Protein AF-A0A3M1KGJ3-F1 (afdb_monomer_lite)

Radius of gyration: 24.15 Å; chains: 1; bounding box: 53×51×66 Å

Secondary structure (DSSP, 8-state):
---PPP---S----------TTS-HHHHHHHHHHHHTTT-HHHHHT-EEEESSHHHHHHHHHHHHHHTTT------EEEESTT--HHHHHTTSS-HHHHHTSPPBPPHHHHHHHHHHHHHHHHTTTT-TT--HHHHHHHHHHHHHHHHHHHHHT--GGGGGGS-TTSS-HHHHHHHHHHHHHHHHHHHHHHHTT-B-HHHHHHHHHHHHHHHHHHS--

Structure (mmCIF, N/CA/C/O backbone):
data_AF-A0A3M1KGJ3-F1
#
_entry.id   AF-A0A3M1KGJ3-F1
#
loop_
_atom_site.group_PDB
_atom_site.id
_atom_site.type_symbol
_atom_site.label_atom_id
_atom_site.label_alt_id
_atom_site.label_comp_id
_atom_site.label_asym_id
_atom_site.label_entity_id
_atom_site.label_seq_id
_atom_site.pdbx_PDB_ins_code
_atom_site.Cartn_x
_atom_site.Cartn_y
_atom_site.Cartn_z
_atom_site.occupancy
_atom_site.B_iso_or_equiv
_atom_site.auth_seq_id
_atom_site.auth_comp_id
_atom_site.auth_asym_id
_atom_site.auth_atom_id
_atom_site.pdbx_PDB_model_num
ATOM 1 N N . MET A 1 1 ? -31.653 -33.521 -0.174 1.00 33.69 1 MET A N 1
ATOM 2 C CA . MET A 1 1 ? -30.770 -33.926 -1.283 1.00 33.69 1 MET A CA 1
ATOM 3 C C . MET A 1 1 ? -29.427 -33.294 -0.993 1.00 33.69 1 MET A C 1
ATOM 5 O O . MET A 1 1 ? -29.379 -32.100 -0.741 1.00 33.69 1 MET A O 1
ATOM 9 N N . ASN A 1 2 ? -28.436 -34.152 -0.806 1.00 36.47 2 ASN A N 1
ATOM 10 C CA . ASN A 1 2 ? -27.110 -33.877 -0.271 1.00 36.47 2 ASN A CA 1
ATOM 11 C C . ASN A 1 2 ? -26.251 -33.212 -1.354 1.00 36.47 2 ASN A C 1
ATOM 13 O O . ASN A 1 2 ? -26.100 -33.810 -2.415 1.00 36.47 2 ASN A O 1
ATOM 17 N N . GLU A 1 3 ? -25.690 -32.034 -1.095 1.00 32.00 3 GLU A N 1
ATOM 18 C CA . GLU A 1 3 ? -24.601 -31.501 -1.912 1.00 32.00 3 GLU A CA 1
ATOM 19 C C . GLU A 1 3 ? -23.485 -31.040 -0.976 1.00 32.00 3 GLU A C 1
ATOM 21 O O . GLU A 1 3 ? -23.675 -30.211 -0.084 1.00 32.00 3 GLU A O 1
ATOM 26 N N . ALA A 1 4 ? -22.357 -31.728 -1.110 1.00 35.94 4 ALA A N 1
ATOM 27 C CA . ALA A 1 4 ? -21.209 -31.654 -0.234 1.00 35.94 4 ALA A CA 1
ATOM 28 C C . ALA A 1 4 ? -20.498 -30.305 -0.382 1.00 35.94 4 ALA A C 1
ATOM 30 O O . ALA A 1 4 ? -20.129 -29.904 -1.484 1.00 35.94 4 ALA A O 1
ATOM 31 N N . ALA A 1 5 ? -20.258 -29.634 0.745 1.00 33.84 5 ALA A N 1
ATOM 32 C CA . ALA A 1 5 ? -19.323 -28.521 0.809 1.00 33.84 5 ALA A CA 1
ATOM 33 C C . ALA A 1 5 ? -17.883 -29.054 0.660 1.00 33.84 5 ALA A C 1
ATOM 35 O O . ALA A 1 5 ? -17.548 -30.058 1.299 1.00 33.84 5 ALA A O 1
ATOM 36 N N . PRO A 1 6 ? -17.021 -28.414 -0.150 1.00 38.81 6 PRO A N 1
ATOM 37 C CA . PRO A 1 6 ? -15.616 -28.780 -0.209 1.00 38.81 6 PRO A CA 1
ATOM 38 C C . PRO A 1 6 ? -14.940 -28.439 1.124 1.00 38.81 6 PRO A C 1
ATOM 40 O O . PRO A 1 6 ? -15.252 -27.434 1.765 1.00 38.81 6 PRO A O 1
ATOM 43 N N . ALA A 1 7 ? -14.023 -29.310 1.542 1.00 41.72 7 ALA A N 1
ATOM 44 C CA . ALA A 1 7 ? -13.193 -29.121 2.719 1.00 41.72 7 ALA A CA 1
ATOM 45 C C . ALA A 1 7 ? -12.396 -27.813 2.586 1.00 41.72 7 ALA A C 1
ATOM 47 O O . ALA A 1 7 ? -11.561 -27.683 1.696 1.00 41.72 7 ALA A O 1
ATOM 48 N N . MET A 1 8 ? -12.686 -26.847 3.457 1.00 37.91 8 MET A N 1
ATOM 49 C CA . MET A 1 8 ? -11.910 -25.619 3.594 1.00 37.91 8 MET A CA 1
ATOM 50 C C . MET A 1 8 ? -10.953 -25.799 4.767 1.00 37.91 8 MET A C 1
ATOM 52 O O . MET A 1 8 ? -11.383 -26.001 5.905 1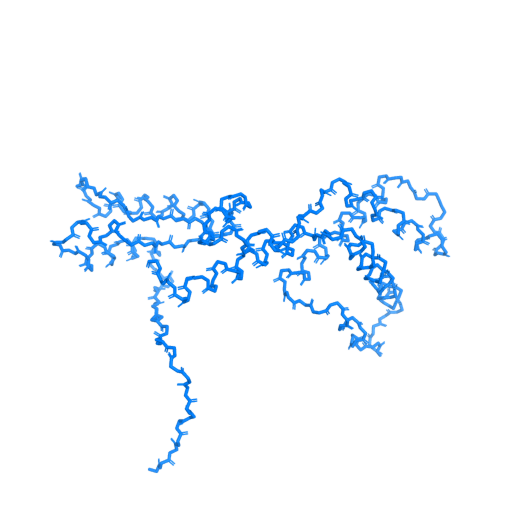.00 37.91 8 MET A O 1
ATOM 56 N N . ASP A 1 9 ? -9.662 -25.750 4.453 1.00 42.12 9 ASP A N 1
ATOM 57 C CA . ASP A 1 9 ? -8.542 -25.791 5.386 1.00 42.12 9 ASP A CA 1
ATOM 58 C C . ASP A 1 9 ? -8.734 -24.828 6.569 1.00 42.12 9 ASP A C 1
ATOM 60 O O . ASP A 1 9 ? -9.270 -23.731 6.409 1.00 42.12 9 ASP A O 1
ATOM 64 N N . GLY A 1 10 ? -8.274 -25.247 7.754 1.00 39.34 10 GLY A N 1
ATOM 65 C CA . GLY A 1 10 ? -8.544 -24.672 9.080 1.00 39.34 10 GLY A CA 1
ATOM 66 C C . GLY A 1 10 ? -8.065 -23.239 9.352 1.00 39.34 10 GLY A C 1
ATOM 67 O O . GLY A 1 10 ? -7.361 -22.998 10.328 1.00 39.34 10 GLY A O 1
ATOM 68 N N . HIS A 1 11 ? -8.498 -22.269 8.552 1.00 52.19 11 HIS A N 1
ATOM 69 C CA . HIS A 1 11 ? -8.427 -20.848 8.869 1.00 52.19 11 HIS A CA 1
ATOM 70 C C . HIS A 1 11 ? -9.654 -20.463 9.701 1.00 52.19 11 HIS A C 1
ATOM 72 O O . HIS A 1 11 ? -10.789 -20.726 9.299 1.00 52.19 11 HIS A O 1
ATOM 78 N N . ALA A 1 12 ? -9.453 -19.814 10.853 1.00 59.75 12 ALA A N 1
ATOM 79 C CA . ALA A 1 12 ? -10.551 -19.192 11.589 1.00 59.75 12 ALA A CA 1
ATOM 80 C C . ALA A 1 12 ? -11.320 -18.260 10.634 1.00 59.75 12 ALA A C 1
ATOM 82 O O . ALA A 1 12 ? -10.748 -17.312 10.097 1.00 59.75 12 ALA A O 1
ATOM 83 N N . ALA A 1 13 ? -12.592 -18.572 10.368 1.00 67.00 13 ALA A N 1
ATOM 84 C CA . ALA A 1 13 ? -13.386 -17.886 9.355 1.00 67.00 13 ALA A CA 1
ATOM 85 C C . ALA A 1 13 ? -13.376 -16.365 9.582 1.00 67.00 13 ALA A C 1
ATOM 87 O O . ALA A 1 13 ? -13.666 -15.887 10.684 1.00 67.00 13 ALA A O 1
ATOM 88 N N . ALA A 1 14 ? -13.045 -15.601 8.537 1.00 76.50 14 ALA A N 1
ATOM 89 C CA . ALA A 1 14 ? -13.024 -14.146 8.603 1.00 76.50 14 ALA A CA 1
ATOM 90 C C . ALA A 1 14 ? -14.399 -13.619 9.051 1.00 76.50 14 ALA A C 1
ATOM 92 O O . ALA A 1 14 ? -15.424 -13.890 8.422 1.00 76.50 14 ALA A O 1
ATOM 93 N N . ARG A 1 15 ? -14.434 -12.857 10.152 1.00 89.00 15 ARG A N 1
ATOM 94 C CA . ARG A 1 15 ? -15.670 -12.249 10.666 1.00 89.00 15 ARG A CA 1
ATOM 95 C C . ARG A 1 15 ? -15.944 -10.959 9.899 1.00 89.00 15 ARG A C 1
ATOM 97 O O . ARG A 1 15 ? -15.412 -9.906 10.240 1.00 89.00 15 ARG A O 1
ATOM 104 N N . VAL A 1 16 ? -16.753 -11.058 8.850 1.00 91.19 16 VAL A N 1
ATOM 105 C CA . VAL A 1 16 ? -17.123 -9.919 8.002 1.00 91.19 16 VAL A CA 1
ATOM 106 C C . VAL A 1 16 ? -18.322 -9.185 8.604 1.00 91.19 16 VAL A C 1
ATOM 108 O O . VAL A 1 16 ? -19.340 -9.797 8.920 1.00 91.19 16 VAL A O 1
ATOM 111 N N . PHE A 1 17 ? -18.203 -7.865 8.744 1.00 91.62 17 PHE A N 1
ATOM 112 C CA . PHE A 1 17 ? -19.272 -6.970 9.195 1.00 91.62 17 PHE A CA 1
ATOM 113 C C . PHE A 1 17 ? -19.538 -5.903 8.130 1.00 91.62 17 PHE A C 1
ATOM 115 O O . PHE A 1 17 ? -18.676 -5.600 7.305 1.00 91.62 17 PHE A O 1
ATOM 122 N N . THR A 1 18 ? -20.731 -5.313 8.138 1.00 93.44 18 THR A N 1
ATOM 123 C CA . THR A 1 18 ? -21.120 -4.278 7.172 1.00 93.44 18 THR A CA 1
ATOM 124 C C . THR A 1 18 ? -21.866 -3.156 7.874 1.00 93.44 18 THR A C 1
ATOM 126 O O . THR A 1 18 ? -22.651 -3.399 8.787 1.00 93.44 18 THR A O 1
ATOM 129 N N . ILE A 1 19 ? -21.621 -1.924 7.428 1.00 94.69 19 ILE A N 1
ATOM 130 C CA . ILE A 1 19 ? -22.323 -0.724 7.878 1.00 94.69 19 ILE A CA 1
ATOM 131 C C . ILE A 1 19 ? -23.119 -0.173 6.682 1.00 94.69 19 ILE A C 1
ATOM 133 O O . ILE A 1 19 ? -22.535 -0.010 5.608 1.00 94.69 19 ILE A O 1
ATOM 137 N N . PRO A 1 20 ? -24.431 0.098 6.821 1.00 94.62 20 PRO A N 1
ATOM 138 C CA . PRO A 1 20 ? -25.239 0.657 5.738 1.00 94.62 20 PRO A CA 1
ATOM 139 C C . PRO A 1 20 ? -24.704 2.006 5.233 1.00 94.62 2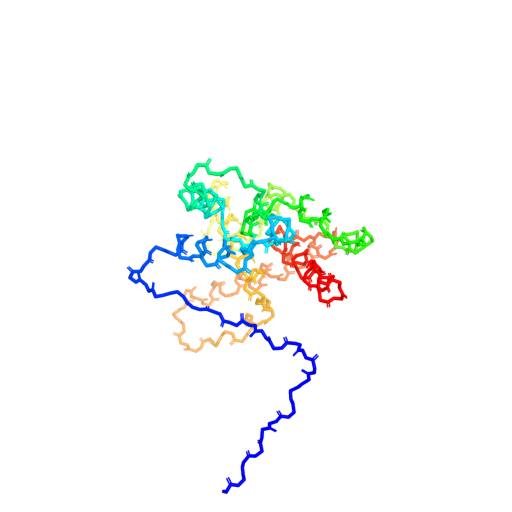0 PRO A C 1
ATOM 141 O O . PRO A 1 20 ? -24.292 2.850 6.022 1.00 94.62 20 PRO A O 1
ATOM 144 N N . ALA A 1 21 ? -24.792 2.263 3.925 1.00 91.06 21 ALA A N 1
ATOM 145 C CA . ALA A 1 21 ? -24.279 3.500 3.317 1.00 91.06 21 ALA A CA 1
ATOM 146 C C . ALA A 1 21 ? -24.979 4.791 3.801 1.00 91.06 21 ALA A C 1
ATOM 148 O O . ALA A 1 21 ? -24.439 5.881 3.636 1.00 91.06 21 ALA A O 1
ATOM 149 N N . GLY A 1 22 ? -26.175 4.679 4.392 1.00 94.38 22 GLY A N 1
ATOM 150 C CA . GLY A 1 22 ? -26.949 5.814 4.908 1.00 94.38 22 GLY A CA 1
ATOM 151 C C . GLY A 1 22 ? -26.561 6.279 6.314 1.00 94.38 22 GLY A C 1
ATOM 152 O O . GLY A 1 22 ? -27.129 7.255 6.797 1.00 94.38 22 GLY A O 1
ATOM 153 N N . VAL A 1 23 ? -25.628 5.596 6.986 1.00 94.75 23 VAL A N 1
ATOM 154 C CA . VAL A 1 23 ? -25.153 5.989 8.319 1.00 94.75 23 VAL A CA 1
ATOM 155 C C . VAL A 1 23 ? -23.681 6.381 8.280 1.00 94.75 23 VAL A C 1
ATOM 157 O O . VAL A 1 23 ? -22.906 5.904 7.452 1.00 94.75 23 VAL A O 1
ATOM 160 N N . SER A 1 24 ? -23.278 7.257 9.201 1.00 94.88 24 SER A N 1
ATOM 161 C CA . SER A 1 24 ? -21.869 7.613 9.367 1.00 94.88 24 SER A CA 1
ATOM 162 C C . SER A 1 24 ? -21.065 6.378 9.772 1.00 94.88 24 SER A C 1
ATOM 164 O O . SER A 1 24 ? -21.252 5.836 10.862 1.00 94.88 24 SER A O 1
ATOM 166 N N . PHE A 1 25 ? -20.155 5.943 8.896 1.00 95.19 25 PHE A N 1
ATOM 167 C CA . PHE A 1 25 ? -19.340 4.746 9.111 1.00 95.19 25 PHE A CA 1
ATOM 168 C C . PHE A 1 25 ? -18.542 4.816 10.417 1.00 95.19 25 PHE A C 1
ATOM 170 O O . PHE A 1 25 ? -18.536 3.867 11.195 1.00 95.19 25 PHE A O 1
ATOM 177 N N . VAL A 1 26 ? -17.891 5.954 10.678 1.00 95.69 26 VAL A N 1
ATOM 178 C CA . VAL A 1 26 ? -17.025 6.123 11.855 1.00 95.69 26 VAL A CA 1
ATOM 179 C C . VAL A 1 26 ? -17.818 6.203 13.156 1.00 95.69 26 VAL A C 1
ATOM 181 O O . VAL A 1 26 ? -17.369 5.656 14.157 1.00 95.69 26 VAL A O 1
ATOM 184 N N . ASP A 1 27 ? -19.007 6.813 13.146 1.00 95.25 27 ASP A N 1
ATOM 185 C CA . ASP A 1 27 ? -19.853 6.889 14.343 1.00 95.25 27 ASP A CA 1
ATOM 186 C C . ASP A 1 27 ? -20.502 5.532 14.643 1.00 95.25 27 ASP A C 1
ATOM 188 O O . ASP A 1 27 ? -20.529 5.098 15.796 1.00 95.25 27 ASP A O 1
ATOM 192 N N . ALA A 1 28 ? -20.959 4.813 13.612 1.00 95.94 28 ALA A N 1
ATOM 193 C CA . ALA A 1 28 ? -21.492 3.462 13.763 1.00 95.94 28 ALA A CA 1
ATOM 194 C C . ALA A 1 28 ? -20.414 2.486 14.266 1.00 95.94 28 ALA A C 1
ATOM 196 O O . ALA A 1 28 ? -20.666 1.705 15.183 1.00 95.94 28 ALA A O 1
ATOM 197 N N . LEU A 1 29 ? -19.194 2.569 13.726 1.00 95.81 29 LEU A N 1
ATOM 198 C CA . LEU A 1 29 ? -18.070 1.753 14.179 1.00 95.81 29 LEU A CA 1
ATOM 199 C C . LEU A 1 29 ? -17.684 2.072 15.631 1.00 95.81 29 LEU A C 1
ATOM 201 O O . LEU A 1 29 ? -17.602 1.157 16.448 1.00 95.81 29 LEU A O 1
ATOM 205 N N . ALA A 1 30 ? -17.482 3.350 15.968 1.00 95.12 30 ALA A N 1
ATOM 206 C CA . ALA A 1 30 ? -17.085 3.765 17.314 1.00 95.12 30 ALA A CA 1
ATOM 207 C C . ALA A 1 30 ? -18.130 3.370 18.367 1.00 95.12 30 ALA A C 1
ATOM 209 O O . ALA A 1 30 ? -17.788 2.756 19.376 1.00 95.12 30 ALA A O 1
ATOM 210 N N . SER A 1 31 ? -19.411 3.659 18.117 1.00 94.06 31 SER A N 1
ATOM 211 C CA . SER A 1 31 ? -20.496 3.304 19.041 1.00 94.06 31 SER A CA 1
ATOM 212 C C . SER A 1 31 ? -20.653 1.789 19.203 1.00 94.06 31 SER A C 1
ATOM 214 O O . SER A 1 31 ? -20.810 1.312 20.327 1.00 94.06 31 SER A O 1
ATOM 216 N N . SER A 1 32 ? -20.532 1.013 18.119 1.00 93.88 32 SER A N 1
ATOM 217 C CA . SER A 1 32 ? -20.580 -0.451 18.191 1.00 93.88 32 SER A CA 1
ATOM 218 C C . SER A 1 32 ? -19.401 -1.043 18.966 1.00 93.88 32 SER A C 1
ATOM 220 O O . SER A 1 32 ? -19.595 -2.026 19.680 1.00 93.88 32 SER A O 1
ATOM 222 N N . LEU A 1 33 ? -18.193 -0.487 18.831 1.00 93.12 33 LEU A N 1
ATOM 223 C CA . LEU A 1 33 ? -17.021 -0.947 19.581 1.00 93.12 33 LEU A CA 1
ATOM 224 C C . LEU A 1 33 ? -17.138 -0.595 21.065 1.00 93.12 33 LEU A C 1
ATOM 226 O O . LEU A 1 33 ? -16.926 -1.463 21.907 1.00 93.12 33 LEU A O 1
ATOM 230 N N . LEU A 1 34 ? -17.567 0.625 21.395 1.00 91.81 34 LEU A N 1
ATOM 231 C CA . LEU A 1 34 ? -17.816 1.023 22.784 1.00 91.81 34 LEU A CA 1
ATOM 232 C C . LEU A 1 34 ? -18.872 0.134 23.451 1.00 91.81 34 LEU A C 1
ATOM 234 O O . LEU A 1 34 ? -18.679 -0.305 24.578 1.00 91.81 34 LEU A O 1
ATOM 238 N N . ALA A 1 35 ? -19.962 -0.183 22.747 1.00 91.44 35 ALA A N 1
ATOM 239 C CA . ALA A 1 35 ? -20.993 -1.081 23.263 1.00 91.44 35 ALA A CA 1
ATOM 240 C C . ALA A 1 35 ? -20.476 -2.514 23.471 1.00 91.44 35 ALA A C 1
ATOM 242 O O . ALA A 1 35 ? -20.844 -3.169 24.444 1.00 91.44 35 ALA A O 1
ATOM 243 N N . ARG A 1 36 ? -19.608 -3.005 22.577 1.00 89.50 36 ARG A N 1
ATOM 244 C CA . ARG A 1 36 ? -19.029 -4.354 22.661 1.00 89.50 36 ARG A CA 1
ATOM 245 C C . ARG A 1 36 ? -18.092 -4.531 23.856 1.00 89.50 36 ARG A C 1
ATOM 247 O O . ARG A 1 36 ? -18.027 -5.630 24.397 1.00 89.50 36 ARG A O 1
ATOM 254 N N . HIS A 1 37 ? -17.386 -3.472 24.236 1.00 88.62 37 HIS A N 1
ATOM 255 C CA . HIS A 1 37 ? -16.450 -3.455 25.363 1.00 88.62 37 HIS A CA 1
ATOM 256 C C . HIS A 1 37 ? -17.040 -2.775 26.609 1.00 88.62 37 HIS A C 1
ATOM 258 O O . HIS A 1 37 ? -16.314 -2.415 27.531 1.00 88.62 37 HIS A O 1
ATOM 264 N N . ALA A 1 38 ? -18.363 -2.590 26.662 1.00 83.50 38 ALA A N 1
ATOM 265 C CA . ALA A 1 38 ? -19.012 -1.967 27.805 1.00 83.50 38 ALA A CA 1
ATOM 266 C C . ALA A 1 38 ? -18.752 -2.778 29.087 1.00 83.50 38 ALA A C 1
ATOM 268 O O . ALA A 1 38 ? -19.129 -3.946 29.179 1.00 83.50 38 ALA A O 1
ATOM 269 N N . GLY A 1 39 ? -18.133 -2.138 30.082 1.00 77.31 39 GLY A N 1
ATOM 270 C CA . GLY A 1 39 ? -17.790 -2.754 31.368 1.00 77.31 39 GLY A CA 1
ATOM 271 C C . GLY A 1 39 ? -16.329 -3.195 31.504 1.00 77.31 39 GLY A C 1
ATOM 272 O O . GLY A 1 39 ? -15.932 -3.550 32.610 1.00 77.31 39 GLY A O 1
ATOM 273 N N . ASP A 1 40 ? -15.534 -3.121 30.433 1.00 82.69 40 ASP A N 1
ATOM 274 C CA . ASP A 1 40 ? -14.082 -3.319 30.463 1.00 82.69 40 ASP A CA 1
ATOM 275 C C . ASP A 1 40 ? -13.388 -2.271 29.579 1.00 82.69 40 ASP A C 1
ATOM 277 O O . ASP A 1 40 ? -13.177 -2.457 28.378 1.00 82.69 40 ASP A O 1
ATOM 281 N N . ASP A 1 41 ? -13.040 -1.141 30.197 1.00 72.56 41 ASP A N 1
ATOM 282 C CA . ASP A 1 41 ? -12.412 -0.009 29.509 1.00 72.56 41 ASP A CA 1
ATOM 283 C C . ASP A 1 41 ? -10.999 -0.343 28.987 1.00 72.56 41 ASP A C 1
ATOM 285 O O . ASP A 1 41 ? -10.507 0.327 28.077 1.00 72.56 41 ASP A O 1
ATOM 289 N N . PHE A 1 42 ? -10.347 -1.385 29.519 1.00 84.75 42 PHE A N 1
ATOM 290 C CA . PHE A 1 42 ? -9.022 -1.819 29.069 1.00 84.75 42 PHE A CA 1
ATOM 291 C C . PHE A 1 42 ? -9.103 -2.721 27.836 1.00 84.75 42 PHE A C 1
ATOM 293 O O . PHE A 1 42 ? -8.263 -2.602 26.946 1.00 84.75 42 PHE A O 1
ATOM 300 N N . ALA A 1 43 ? -10.157 -3.533 27.708 1.00 87.19 43 ALA A N 1
ATOM 301 C CA . ALA A 1 43 ? -10.348 -4.387 26.534 1.00 87.19 43 ALA A CA 1
ATOM 302 C C . ALA A 1 43 ? -10.461 -3.596 25.216 1.00 87.19 43 ALA A C 1
ATOM 304 O O . ALA A 1 43 ? -10.076 -4.092 24.154 1.00 87.19 43 ALA A O 1
ATOM 305 N N . LEU A 1 44 ? -10.968 -2.356 25.258 1.00 89.88 44 LEU A N 1
ATOM 306 C CA . LEU A 1 44 ? -10.959 -1.480 24.084 1.00 89.88 44 LEU A CA 1
ATOM 307 C C . LEU A 1 44 ? -9.529 -1.056 23.709 1.00 89.88 44 LEU A C 1
ATOM 309 O O . LEU A 1 44 ? -9.199 -1.023 22.525 1.00 89.88 44 LEU A O 1
ATOM 313 N N . ALA A 1 45 ? -8.679 -0.759 24.694 1.00 90.50 45 ALA A N 1
ATOM 314 C CA . ALA A 1 45 ? -7.298 -0.327 24.475 1.00 90.50 45 ALA A CA 1
ATOM 315 C C . ALA A 1 45 ? -6.423 -1.429 23.848 1.00 90.50 45 ALA A C 1
ATOM 317 O O . ALA A 1 45 ? -5.527 -1.129 23.054 1.00 90.50 45 ALA A O 1
ATOM 318 N N . ASP A 1 46 ? -6.732 -2.695 24.137 1.00 90.00 46 ASP A N 1
ATOM 319 C CA . ASP A 1 46 ? -6.072 -3.864 23.541 1.00 90.00 46 ASP A CA 1
ATOM 320 C C . ASP A 1 46 ? -6.507 -4.132 22.089 1.00 90.00 46 ASP A C 1
ATOM 322 O O . ASP A 1 46 ? -5.926 -4.964 21.394 1.00 90.00 46 ASP A O 1
ATOM 326 N N . THR A 1 47 ? -7.504 -3.406 21.578 1.00 90.94 47 THR A N 1
ATOM 327 C CA . THR A 1 47 ? -7.956 -3.559 20.194 1.00 90.94 47 THR A CA 1
ATOM 328 C C . THR A 1 47 ? -7.049 -2.791 19.227 1.00 90.94 47 THR A C 1
ATOM 330 O O . THR A 1 47 ? -6.717 -1.622 19.437 1.00 90.94 47 THR A O 1
ATOM 333 N N . ARG A 1 48 ? -6.701 -3.419 18.097 1.00 92.06 48 ARG A N 1
ATOM 334 C CA . ARG A 1 48 ? -6.039 -2.764 16.958 1.00 92.06 48 ARG A CA 1
ATOM 335 C C . ARG A 1 48 ? -7.022 -2.528 15.815 1.00 92.06 48 ARG A C 1
ATOM 337 O O . ARG A 1 48 ? -7.703 -3.448 15.371 1.00 92.06 48 ARG A O 1
ATOM 344 N N . ILE A 1 49 ? -7.051 -1.302 15.298 1.00 94.19 49 ILE A N 1
ATOM 345 C CA . ILE A 1 49 ? -7.903 -0.897 14.177 1.00 94.19 49 ILE A CA 1
ATOM 346 C C . ILE A 1 49 ? -7.024 -0.373 13.048 1.00 94.19 49 ILE A C 1
ATOM 348 O O . ILE A 1 49 ? -6.354 0.649 13.187 1.00 94.19 49 ILE A O 1
ATOM 352 N N . LEU A 1 50 ? -7.066 -1.057 11.907 1.00 93.69 50 LEU A N 1
ATOM 353 C CA . LEU A 1 50 ? -6.380 -0.632 10.694 1.00 93.69 50 LEU A CA 1
ATOM 354 C C . LEU A 1 50 ? -7.336 0.127 9.779 1.00 93.69 50 LEU A C 1
ATOM 356 O O . LEU A 1 50 ? -8.431 -0.347 9.478 1.00 93.69 50 LEU A O 1
ATOM 360 N N . LEU A 1 51 ? -6.912 1.301 9.320 1.00 95.12 51 LEU A N 1
ATOM 361 C CA . LEU A 1 51 ? -7.706 2.185 8.470 1.00 95.12 51 LEU A CA 1
ATOM 362 C C . LEU A 1 51 ? -6.955 2.556 7.188 1.00 95.12 51 LEU A C 1
ATOM 364 O O . LEU A 1 51 ? -5.729 2.524 7.168 1.00 95.12 51 LEU A O 1
ATOM 368 N N . PRO A 1 52 ? -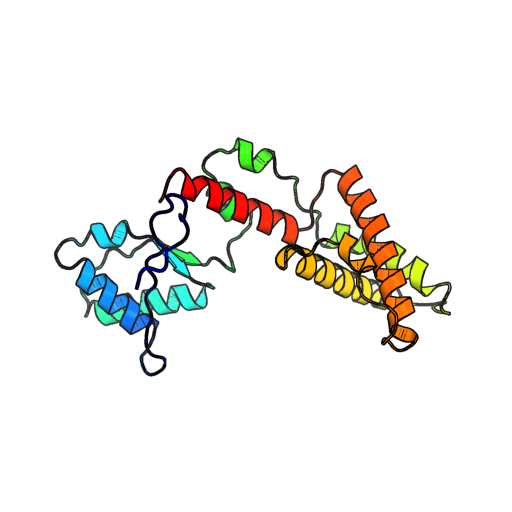7.645 2.953 6.104 1.00 92.31 52 PRO A N 1
ATOM 369 C CA . PRO A 1 52 ? -6.989 3.174 4.814 1.00 92.31 52 PRO A CA 1
ATOM 370 C C . PRO A 1 52 ? -5.912 4.266 4.840 1.00 92.31 52 PRO A C 1
ATOM 372 O O . PRO A 1 52 ? -4.862 4.112 4.224 1.00 92.31 52 PRO A O 1
ATOM 375 N N . ASN A 1 53 ? -6.167 5.370 5.542 1.00 93.88 53 ASN A N 1
ATOM 376 C CA . ASN A 1 53 ? -5.350 6.581 5.490 1.00 93.88 53 ASN A CA 1
ATOM 377 C C . ASN A 1 53 ? -5.422 7.366 6.811 1.00 93.88 53 ASN A C 1
ATOM 379 O O . ASN A 1 53 ? -6.270 7.096 7.670 1.00 93.88 53 ASN A O 1
ATOM 383 N N . ARG A 1 54 ? -4.550 8.367 6.977 1.00 93.88 54 ARG A N 1
ATOM 384 C CA . ARG A 1 54 ? -4.484 9.183 8.207 1.00 93.88 54 ARG A CA 1
ATOM 385 C C . ARG A 1 54 ? -5.754 10.002 8.444 1.00 93.88 54 ARG A C 1
ATOM 387 O O . ARG A 1 54 ? -6.108 10.292 9.586 1.00 93.88 54 ARG A O 1
ATOM 394 N N . ARG A 1 55 ? -6.472 10.361 7.375 1.00 94.31 55 ARG A N 1
ATOM 395 C CA . ARG A 1 55 ? -7.748 11.083 7.477 1.00 94.31 55 ARG A CA 1
ATOM 396 C C . ARG A 1 55 ? -8.824 10.220 8.140 1.00 94.31 55 ARG A C 1
ATOM 398 O O . ARG A 1 55 ? -9.562 10.732 8.978 1.00 94.31 55 ARG A O 1
ATOM 405 N N . SER A 1 56 ? -8.890 8.931 7.813 1.00 95.69 56 SER A N 1
ATOM 406 C CA . SER A 1 56 ? -9.794 7.972 8.454 1.00 95.69 56 SER A CA 1
ATOM 407 C C . SER A 1 56 ? -9.463 7.775 9.933 1.00 95.69 56 SER A C 1
ATOM 409 O O . SER A 1 56 ? -10.388 7.729 10.738 1.00 95.69 56 SER A O 1
ATOM 411 N N . VAL A 1 57 ? -8.175 7.725 10.298 1.00 96.19 57 VAL A N 1
ATOM 412 C CA . VAL A 1 57 ? -7.719 7.644 11.702 1.00 96.19 57 VAL A CA 1
ATOM 413 C C . VAL A 1 57 ? -8.272 8.806 12.517 1.00 96.19 57 VAL A C 1
ATOM 415 O O . VAL A 1 57 ? -9.039 8.587 13.451 1.00 96.19 57 VAL A O 1
ATOM 418 N N . ARG A 1 58 ? -8.005 10.043 12.080 1.00 95.94 58 ARG A N 1
ATOM 419 C CA . ARG A 1 58 ? -8.507 11.253 12.752 1.00 95.94 58 ARG A CA 1
ATOM 420 C C . ARG A 1 58 ? -10.033 11.288 12.837 1.00 95.94 58 ARG A C 1
ATOM 422 O O . ARG A 1 58 ? -10.596 11.738 13.832 1.00 95.94 58 ARG A O 1
ATOM 429 N N . ALA A 1 59 ? -10.717 10.830 11.787 1.00 96.88 59 ALA A N 1
ATOM 430 C CA . ALA A 1 59 ? -12.175 10.777 11.765 1.00 96.88 59 ALA A CA 1
ATOM 431 C C . ALA A 1 59 ? -12.736 9.785 12.798 1.00 96.88 59 ALA A C 1
ATOM 433 O O . ALA A 1 59 ? -13.739 10.095 13.443 1.00 96.88 59 ALA A O 1
ATOM 434 N N . LEU A 1 60 ? -12.089 8.627 12.972 1.00 97.12 60 LEU A N 1
ATOM 435 C CA . LEU A 1 60 ? -12.487 7.628 13.961 1.00 97.12 60 LEU A CA 1
ATOM 436 C C . LEU A 1 60 ? -12.159 8.072 15.394 1.00 97.12 60 LEU A C 1
ATOM 438 O O . LEU A 1 60 ? -13.008 7.937 16.268 1.00 97.12 60 LEU A O 1
ATOM 442 N N . GLU A 1 61 ? -10.990 8.669 15.635 1.00 95.44 61 GLU A N 1
ATOM 443 C CA . GLU A 1 61 ? -10.636 9.264 16.936 1.00 95.44 61 GLU A CA 1
ATOM 444 C C . GLU A 1 61 ? -11.666 10.319 17.367 1.00 95.44 61 GLU A C 1
ATOM 446 O O . GLU A 1 61 ? -12.183 10.289 18.485 1.00 95.44 61 GLU A O 1
ATOM 451 N N . ALA A 1 62 ? -12.042 11.213 16.447 1.00 95.38 62 ALA A N 1
ATOM 452 C CA . ALA A 1 62 ? -13.079 12.206 16.699 1.00 95.38 62 ALA A CA 1
ATOM 453 C C . ALA A 1 62 ? -14.457 11.564 16.948 1.00 95.38 62 ALA A C 1
ATOM 455 O O . ALA A 1 62 ? -15.246 12.095 17.731 1.00 95.38 62 ALA A O 1
ATOM 456 N N . ALA A 1 63 ? -14.766 10.438 16.296 1.00 96.38 63 ALA A N 1
ATOM 457 C CA . ALA A 1 63 ? -16.003 9.694 16.528 1.00 96.38 63 ALA A CA 1
ATOM 458 C C . ALA A 1 63 ? -16.037 9.056 17.923 1.00 96.38 63 ALA A C 1
ATOM 460 O O . ALA A 1 63 ? -17.055 9.171 18.606 1.00 96.38 63 ALA A O 1
ATOM 461 N N . PHE A 1 64 ? -14.927 8.476 18.394 1.00 95.00 64 PHE A N 1
ATOM 462 C CA . PHE A 1 64 ? -14.813 7.993 19.773 1.00 95.00 64 PHE A CA 1
ATOM 463 C C . PHE A 1 64 ? -15.038 9.118 20.786 1.00 95.00 64 PHE A C 1
ATOM 465 O O . PHE A 1 64 ? -15.828 8.944 21.711 1.00 95.00 64 PHE A O 1
ATOM 472 N N . ALA A 1 65 ? -14.432 10.291 20.575 1.00 92.56 65 ALA A N 1
ATOM 473 C CA . ALA A 1 65 ? -14.622 11.449 21.452 1.00 92.56 65 ALA A CA 1
ATOM 474 C C . ALA A 1 65 ? -16.083 11.940 21.495 1.00 92.56 65 ALA A C 1
ATOM 476 O O . ALA A 1 65 ? -16.584 12.303 22.558 1.00 92.56 65 ALA A O 1
ATOM 477 N N . ARG A 1 66 ? -16.797 11.924 20.357 1.00 93.06 66 ARG A N 1
ATOM 478 C CA . ARG A 1 66 ? -18.237 12.243 20.321 1.00 93.06 66 ARG A CA 1
ATOM 479 C C . ARG A 1 66 ? -19.070 11.193 21.055 1.00 93.06 66 ARG A C 1
ATOM 481 O O . ARG A 1 66 ? -19.942 11.550 21.843 1.00 93.06 66 ARG A O 1
ATOM 488 N N . CYS A 1 67 ? -18.800 9.910 20.810 1.00 91.69 67 CYS A N 1
ATOM 489 C CA . CYS A 1 67 ? -19.564 8.803 21.388 1.00 91.69 67 CYS A CA 1
ATOM 490 C C . CYS A 1 67 ? -19.319 8.625 22.894 1.00 91.69 67 CYS A C 1
ATOM 492 O O . CYS A 1 67 ? -20.191 8.107 23.586 1.00 91.69 67 CYS A O 1
ATOM 494 N N . SER A 1 68 ? -18.170 9.066 23.418 1.00 87.56 68 SER A N 1
ATOM 495 C CA . SER A 1 68 ? -17.857 8.973 24.849 1.00 87.56 68 SER A CA 1
ATOM 496 C C . SER A 1 68 ? -18.640 9.957 25.719 1.00 87.56 68 SER A C 1
ATOM 498 O O . SER A 1 68 ? -18.630 9.826 26.944 1.00 87.56 68 SER A O 1
ATOM 500 N N . ALA A 1 69 ? -19.308 10.947 25.111 1.00 84.38 69 ALA A N 1
ATOM 501 C CA . ALA A 1 69 ? -20.060 11.994 25.803 1.00 84.38 69 ALA A CA 1
ATOM 502 C C . ALA A 1 69 ? -19.252 12.683 26.929 1.00 84.38 69 ALA A C 1
ATOM 504 O O . ALA A 1 69 ? -19.780 12.981 27.999 1.00 84.38 69 ALA A O 1
ATOM 505 N N . GLY A 1 70 ? -17.953 12.908 26.696 1.00 81.94 70 GLY A N 1
ATOM 506 C CA . GLY A 1 70 ? -17.049 13.564 27.648 1.00 81.94 70 GLY A CA 1
ATOM 507 C C . GLY A 1 70 ? -16.423 12.632 28.688 1.00 81.94 70 GLY A C 1
ATOM 508 O O . GLY A 1 70 ? -15.634 13.093 29.513 1.00 81.94 70 GLY A O 1
ATOM 509 N N . ARG A 1 71 ? -16.719 11.327 28.651 1.00 85.06 71 ARG A N 1
ATOM 510 C CA . ARG A 1 71 ? -16.003 10.344 29.470 1.00 85.06 71 ARG A CA 1
ATOM 511 C C . ARG A 1 71 ? -14.587 10.141 28.920 1.00 85.06 71 ARG A C 1
ATOM 513 O O . ARG A 1 71 ? -14.436 10.027 27.697 1.00 85.06 71 ARG A O 1
ATOM 520 N N . PRO A 1 72 ? -13.561 10.092 29.789 1.00 86.19 72 PRO A N 1
ATOM 521 C CA . PRO A 1 72 ? -12.219 9.725 29.366 1.00 86.19 72 PRO A CA 1
ATOM 522 C C . PRO A 1 72 ? -12.230 8.280 28.857 1.00 86.19 72 PRO A C 1
ATOM 524 O O . PRO A 1 72 ? -12.867 7.418 29.456 1.00 86.19 72 PRO A O 1
ATOM 527 N N . LEU A 1 73 ? -11.540 8.033 27.746 1.00 87.56 73 LEU A N 1
ATOM 528 C CA . LEU A 1 73 ? -11.405 6.712 27.139 1.00 87.56 73 LEU A CA 1
ATOM 529 C C . LEU A 1 73 ? -9.934 6.423 26.871 1.00 87.56 73 LEU A C 1
ATOM 531 O O . LEU A 1 73 ? -9.209 7.291 26.380 1.00 87.56 73 LEU A O 1
ATOM 535 N N . LEU A 1 74 ? -9.525 5.183 27.122 1.00 90.25 74 LEU A N 1
ATOM 536 C CA . LEU A 1 74 ? -8.309 4.639 26.537 1.00 90.25 74 LEU A CA 1
ATOM 537 C C . LEU A 1 74 ? -8.651 4.167 25.124 1.00 90.25 74 LEU A C 1
ATOM 539 O O . LEU A 1 74 ? -9.470 3.269 24.934 1.00 90.25 74 LEU A O 1
ATOM 543 N N . LEU A 1 75 ? -8.085 4.844 24.126 1.00 92.56 75 LEU A N 1
ATOM 544 C CA . LEU A 1 75 ? -8.370 4.537 22.730 1.00 92.56 75 LEU A CA 1
ATOM 545 C C . LEU A 1 75 ? -7.666 3.245 22.293 1.00 92.56 75 LEU A C 1
ATOM 547 O O . LEU A 1 75 ? -6.561 2.963 22.764 1.00 92.56 75 LEU A O 1
ATOM 551 N N . PRO A 1 76 ? -8.270 2.496 21.352 1.00 93.25 76 PRO A N 1
ATOM 552 C CA . PRO A 1 76 ? -7.584 1.397 20.685 1.00 93.25 76 PRO A CA 1
ATOM 553 C C . PRO A 1 76 ? -6.354 1.906 19.924 1.00 93.25 76 PRO A C 1
ATOM 555 O O . PRO A 1 76 ? -6.218 3.099 19.633 1.00 93.25 76 PRO A O 1
ATOM 558 N N . ARG A 1 77 ? -5.478 0.991 19.503 1.00 92.75 77 ARG A N 1
ATOM 559 C CA . ARG A 1 77 ? -4.404 1.324 18.555 1.00 92.75 77 ARG A CA 1
ATOM 560 C C . ARG A 1 77 ? -5.004 1.531 17.164 1.00 92.75 77 ARG A C 1
ATOM 562 O O . ARG A 1 77 ? -5.264 0.559 16.455 1.00 92.75 77 ARG A O 1
ATOM 569 N N . ILE A 1 78 ? -5.247 2.785 16.785 1.00 94.75 78 ILE A N 1
ATOM 570 C CA . ILE A 1 78 ? -5.818 3.162 15.484 1.00 94.75 78 ILE A CA 1
ATOM 571 C C . ILE A 1 78 ? -4.692 3.584 14.543 1.00 94.75 78 ILE A C 1
ATOM 573 O O . ILE A 1 78 ? -3.988 4.557 14.800 1.00 94.75 78 ILE A O 1
ATOM 577 N N . GLU A 1 79 ? -4.518 2.868 13.435 1.00 92.38 79 GLU A N 1
ATOM 578 C CA . GLU A 1 79 ? -3.347 3.039 12.574 1.00 92.38 79 GLU A CA 1
ATOM 579 C C . GLU A 1 79 ? -3.728 3.064 11.087 1.00 92.38 79 GLU A C 1
ATOM 581 O O . GLU A 1 79 ? -4.594 2.297 10.652 1.00 92.38 79 GLU A O 1
ATOM 586 N N . PRO A 1 80 ? -3.092 3.923 10.269 1.00 93.38 80 PRO A N 1
ATOM 587 C CA . PRO A 1 80 ? -3.272 3.881 8.826 1.00 93.38 80 PRO A CA 1
ATOM 588 C C . PRO A 1 80 ? -2.500 2.688 8.245 1.00 93.38 80 PRO A C 1
ATOM 590 O O . PRO A 1 80 ? -1.403 2.410 8.708 1.00 93.38 80 PRO A O 1
ATOM 593 N N . ILE A 1 81 ? -3.013 2.029 7.203 1.00 88.62 81 ILE A N 1
ATOM 594 C CA . ILE A 1 81 ? -2.294 0.985 6.449 1.00 88.62 81 ILE A CA 1
ATOM 595 C C . ILE A 1 81 ? -1.719 1.508 5.125 1.00 88.62 81 ILE A C 1
ATOM 597 O O . ILE A 1 81 ? -0.622 1.122 4.718 1.00 88.62 81 ILE A O 1
ATOM 601 N N . GLY A 1 82 ? -2.413 2.442 4.467 1.00 84.38 82 GLY A N 1
ATOM 602 C CA . GLY A 1 82 ? -1.997 2.985 3.171 1.00 84.38 82 GLY A CA 1
ATOM 603 C C . GLY A 1 82 ? -0.824 3.963 3.243 1.00 84.38 82 GLY A C 1
ATOM 604 O O . GLY A 1 82 ? -0.068 4.070 2.287 1.00 84.38 82 GLY A O 1
ATOM 605 N N . GLU A 1 83 ? -0.623 4.627 4.384 1.00 83.12 83 GLU A N 1
ATOM 606 C CA . GLU A 1 83 ? 0.384 5.689 4.571 1.00 83.12 83 GLU A CA 1
ATOM 607 C C . GLU A 1 83 ? 1.478 5.324 5.594 1.00 83.12 83 GLU A C 1
ATOM 609 O O . GLU A 1 83 ? 2.089 6.206 6.195 1.00 83.12 83 GLU A O 1
ATOM 614 N N . ILE A 1 84 ? 1.714 4.033 5.852 1.00 83.00 84 ILE A N 1
ATOM 615 C CA . ILE A 1 84 ? 2.790 3.612 6.767 1.00 83.00 84 ILE A CA 1
ATOM 616 C C . ILE A 1 84 ? 4.147 3.886 6.112 1.00 83.00 84 ILE A C 1
ATOM 618 O O . ILE A 1 84 ? 4.360 3.479 4.969 1.00 83.00 84 ILE A O 1
ATOM 622 N N . GLU A 1 85 ? 5.053 4.551 6.823 1.00 85.19 8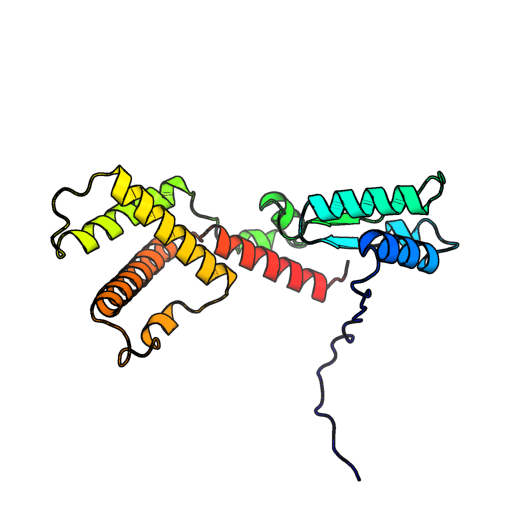5 GLU A N 1
ATOM 623 C CA . GLU A 1 85 ? 6.452 4.717 6.412 1.00 85.19 85 GLU A CA 1
ATOM 624 C C . GLU A 1 85 ? 7.196 3.379 6.458 1.00 85.19 85 GLU A C 1
ATOM 626 O O . GLU A 1 85 ? 6.927 2.541 7.315 1.00 85.19 85 GLU A O 1
ATOM 631 N N . GLU A 1 86 ? 8.147 3.168 5.552 1.00 82.94 86 GLU A N 1
ATOM 632 C CA . GLU A 1 86 ? 8.839 1.880 5.433 1.00 82.94 86 GLU A CA 1
ATOM 633 C C . GLU A 1 86 ? 9.557 1.460 6.725 1.00 82.94 86 GLU A C 1
ATOM 635 O O . GLU A 1 86 ? 9.457 0.304 7.132 1.00 82.94 86 GLU A O 1
ATOM 640 N N . GLU A 1 87 ? 10.200 2.404 7.415 1.00 84.38 87 GLU A N 1
ATOM 641 C CA . GLU A 1 87 ? 10.874 2.161 8.698 1.00 84.38 87 GLU A CA 1
ATOM 642 C C . GLU A 1 87 ? 9.882 1.694 9.772 1.00 84.38 87 GLU A C 1
ATOM 644 O O . GLU A 1 87 ? 10.109 0.717 10.484 1.00 84.38 87 GLU A O 1
ATOM 649 N N . THR A 1 88 ? 8.713 2.341 9.829 1.00 85.25 88 THR A N 1
ATOM 650 C CA . THR A 1 88 ? 7.638 1.955 10.751 1.00 85.25 88 THR A CA 1
ATOM 651 C C . THR A 1 88 ? 7.092 0.571 10.413 1.00 85.25 88 THR A C 1
ATOM 653 O O . THR A 1 88 ? 6.765 -0.197 11.314 1.00 85.25 88 THR A O 1
ATOM 656 N N . LEU A 1 89 ? 6.968 0.241 9.125 1.00 84.56 89 LEU A N 1
ATOM 657 C CA . LEU A 1 89 ? 6.504 -1.071 8.684 1.00 84.56 89 LEU A CA 1
ATOM 658 C C . LEU A 1 89 ? 7.521 -2.165 9.031 1.00 84.56 89 LEU A C 1
ATOM 660 O O . LEU A 1 89 ? 7.140 -3.212 9.547 1.00 84.56 89 LEU A O 1
ATOM 664 N N . SER A 1 90 ? 8.803 -1.885 8.809 1.00 84.12 90 SER A N 1
ATOM 665 C CA . SER A 1 90 ? 9.921 -2.775 9.122 1.00 84.12 90 SER A CA 1
ATOM 666 C C . SER A 1 90 ? 10.002 -3.066 10.620 1.00 84.12 90 SER A C 1
ATOM 668 O O . SER A 1 90 ? 10.090 -4.223 11.016 1.00 84.12 90 SER A O 1
ATOM 670 N N . GLY A 1 91 ? 9.853 -2.044 11.470 1.00 85.06 91 GLY A N 1
ATOM 671 C CA . GLY A 1 91 ? 9.847 -2.208 12.927 1.00 85.06 91 GLY A CA 1
ATOM 672 C C . GLY A 1 91 ? 8.653 -2.993 13.493 1.00 85.06 91 GLY A C 1
ATOM 673 O O . GLY A 1 91 ? 8.662 -3.344 14.671 1.00 85.06 91 GLY A O 1
ATOM 674 N N . ARG A 1 92 ? 7.616 -3.273 12.690 1.00 84.62 92 ARG A 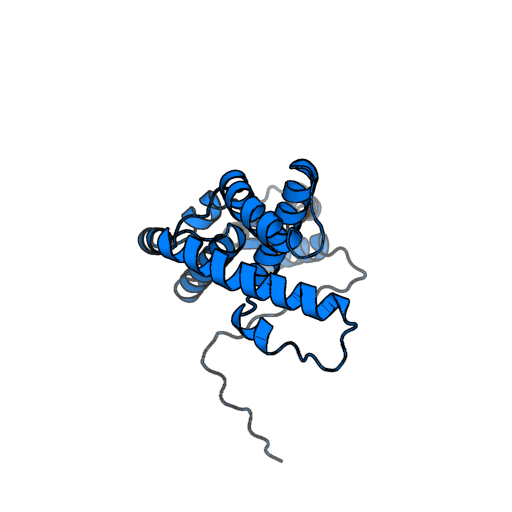N 1
ATOM 675 C CA . ARG A 1 92 ? 6.458 -4.094 13.098 1.00 84.62 92 ARG A CA 1
ATOM 676 C C . ARG A 1 92 ? 6.642 -5.583 12.826 1.00 84.62 92 ARG A C 1
ATOM 678 O O . ARG A 1 92 ? 5.849 -6.376 13.331 1.00 84.62 92 ARG A O 1
ATOM 685 N N . ILE A 1 93 ? 7.628 -5.947 12.013 1.00 84.44 93 ILE A N 1
ATOM 686 C CA . ILE A 1 93 ? 7.962 -7.337 11.705 1.00 84.44 93 ILE A CA 1
ATOM 687 C C . ILE A 1 93 ? 8.689 -7.916 12.920 1.00 84.44 93 ILE A C 1
ATOM 689 O O . ILE A 1 93 ? 9.624 -7.313 13.446 1.00 84.44 93 ILE A O 1
ATOM 693 N N . ALA A 1 94 ? 8.220 -9.064 13.407 1.00 79.69 94 ALA A N 1
ATOM 694 C CA . ALA A 1 94 ? 8.609 -9.576 14.718 1.00 79.69 94 ALA A CA 1
ATOM 695 C C . ALA A 1 94 ? 10.072 -10.039 14.752 1.00 79.69 94 ALA A C 1
ATOM 697 O O . ALA A 1 94 ? 10.750 -9.891 15.771 1.00 79.69 94 ALA A O 1
ATOM 698 N N . LYS A 1 95 ? 10.572 -10.599 13.643 1.00 81.50 95 LYS A N 1
ATOM 699 C CA . LYS A 1 95 ? 11.954 -11.074 13.533 1.00 81.50 95 LYS A CA 1
ATOM 700 C C . LYS A 1 95 ? 12.733 -10.130 12.624 1.00 81.50 95 LYS A C 1
ATOM 702 O O . LYS A 1 95 ? 12.500 -10.073 11.422 1.00 81.50 95 LYS A O 1
ATOM 707 N N . ALA A 1 96 ? 13.721 -9.439 13.189 1.00 76.94 96 ALA A N 1
ATOM 708 C CA . ALA A 1 96 ? 14.559 -8.505 12.436 1.00 76.94 96 ALA A CA 1
ATOM 709 C C . ALA A 1 96 ? 15.247 -9.161 11.219 1.00 76.94 96 ALA A C 1
ATOM 711 O O . ALA A 1 96 ? 15.376 -8.527 10.176 1.00 76.94 96 ALA A O 1
ATOM 712 N N . ASN A 1 97 ? 15.621 -10.444 11.320 1.00 81.75 97 ASN A N 1
ATOM 713 C CA . ASN A 1 97 ? 16.206 -11.205 10.208 1.00 81.75 97 ASN A CA 1
ATOM 714 C C . ASN A 1 97 ? 15.311 -11.231 8.965 1.00 81.75 97 ASN A C 1
ATOM 716 O O . ASN A 1 97 ? 15.824 -11.109 7.859 1.00 81.75 97 ASN A O 1
ATOM 720 N N . ASP A 1 98 ? 13.991 -11.296 9.137 1.00 81.62 98 ASP A N 1
ATOM 721 C CA . ASP A 1 98 ? 13.060 -11.322 8.009 1.00 81.62 98 ASP A CA 1
ATOM 722 C C . ASP A 1 98 ? 13.061 -9.997 7.233 1.00 81.62 98 ASP A C 1
ATOM 724 O O . ASP A 1 98 ? 12.820 -9.972 6.030 1.00 81.62 98 ASP A O 1
ATOM 728 N N . VAL A 1 99 ? 13.346 -8.882 7.914 1.00 81.44 99 VAL A N 1
ATOM 729 C CA . VAL A 1 99 ? 13.506 -7.566 7.281 1.00 81.44 99 VAL A CA 1
ATOM 730 C C . VAL A 1 99 ? 14.823 -7.505 6.509 1.00 81.44 99 VAL A C 1
ATOM 732 O O . VAL A 1 99 ? 14.853 -6.980 5.397 1.00 81.44 99 VAL A O 1
ATOM 735 N N . PHE A 1 100 ? 15.903 -8.051 7.079 1.00 84.06 100 PHE A N 1
ATOM 736 C CA . PHE A 1 100 ? 17.229 -8.076 6.450 1.00 84.06 100 PHE A CA 1
ATOM 737 C C . PHE A 1 100 ? 17.293 -8.971 5.204 1.00 84.06 100 PHE A C 1
ATOM 739 O O . PHE A 1 100 ? 18.115 -8.722 4.325 1.00 84.06 100 PHE A O 1
ATOM 746 N N . GLU A 1 101 ? 16.423 -9.979 5.097 1.00 88.25 101 GLU A N 1
ATOM 747 C CA . GLU A 1 101 ? 16.270 -10.797 3.886 1.00 88.25 101 GLU A CA 1
ATOM 748 C C . GLU A 1 101 ? 15.612 -10.031 2.724 1.00 88.25 101 GLU A C 1
ATOM 750 O O . GLU A 1 101 ? 15.773 -10.402 1.559 1.00 88.25 101 GLU A O 1
ATOM 755 N N . ILE A 1 102 ? 14.889 -8.943 3.009 1.00 89.00 102 ILE A N 1
ATOM 756 C CA . ILE A 1 102 ? 14.272 -8.104 1.982 1.00 89.00 102 ILE A CA 1
ATOM 757 C C . ILE A 1 102 ? 15.306 -7.081 1.504 1.00 89.00 102 ILE A C 1
ATOM 759 O O . ILE A 1 102 ? 15.743 -6.205 2.253 1.00 89.00 102 ILE A O 1
ATOM 763 N N . ALA A 1 103 ? 15.648 -7.154 0.219 1.00 90.31 103 ALA A N 1
ATOM 764 C CA . ALA A 1 103 ? 16.556 -6.225 -0.451 1.00 90.31 103 ALA A CA 1
ATOM 765 C C . ALA A 1 103 ? 16.094 -4.754 -0.336 1.00 90.31 103 ALA A C 1
ATOM 767 O O . ALA A 1 103 ? 14.888 -4.486 -0.405 1.00 90.31 103 ALA A O 1
ATOM 768 N N . PRO A 1 104 ? 17.012 -3.783 -0.160 1.00 90.69 104 PRO A N 1
ATOM 769 C CA . PRO A 1 104 ? 16.658 -2.372 -0.020 1.00 90.69 104 PRO A CA 1
ATOM 770 C C . PRO A 1 104 ? 16.052 -1.802 -1.308 1.00 90.69 104 PRO A C 1
ATOM 772 O O . PRO A 1 104 ? 16.313 -2.286 -2.413 1.00 90.69 104 PRO A O 1
ATOM 775 N N . ALA A 1 105 ? 15.234 -0.759 -1.165 1.00 91.12 105 ALA A N 1
ATOM 776 C CA . ALA A 1 105 ? 14.697 -0.047 -2.314 1.00 91.12 105 ALA A CA 1
ATOM 777 C C . ALA A 1 105 ? 15.797 0.799 -2.969 1.00 91.12 105 ALA A C 1
ATOM 779 O O . ALA A 1 105 ? 16.633 1.396 -2.290 1.00 91.12 105 ALA A O 1
ATOM 780 N N . ILE A 1 106 ? 15.784 0.853 -4.297 1.00 90.69 106 ILE A N 1
ATOM 781 C CA . ILE A 1 106 ? 16.546 1.842 -5.052 1.00 90.69 106 ILE A CA 1
ATOM 782 C C . ILE A 1 106 ? 16.011 3.248 -4.748 1.00 90.69 106 ILE A C 1
ATOM 784 O O . ILE A 1 106 ? 14.802 3.443 -4.633 1.00 90.69 106 ILE A O 1
ATOM 788 N N . ASP A 1 107 ? 16.916 4.219 -4.647 1.00 92.19 107 ASP A N 1
ATOM 789 C CA . ASP A 1 107 ? 16.561 5.634 -4.532 1.00 92.19 107 ASP A CA 1
ATOM 790 C C . ASP A 1 107 ? 15.811 6.127 -5.784 1.00 92.19 107 ASP A C 1
ATOM 792 O O . ASP A 1 107 ? 16.134 5.735 -6.909 1.00 92.19 107 ASP A O 1
ATOM 796 N N . ASP A 1 108 ? 14.827 7.009 -5.597 1.00 90.81 108 ASP A N 1
ATOM 797 C CA . ASP A 1 108 ? 13.964 7.491 -6.681 1.00 90.81 108 ASP A CA 1
ATOM 798 C C . ASP A 1 108 ? 14.756 8.236 -7.763 1.00 90.81 108 ASP A C 1
ATOM 800 O O . ASP A 1 108 ? 14.537 8.021 -8.958 1.00 90.81 108 ASP A O 1
ATOM 804 N N . ILE A 1 109 ? 15.719 9.079 -7.375 1.00 93.50 109 ILE A N 1
ATOM 805 C CA . ILE A 1 109 ? 16.543 9.829 -8.329 1.00 93.50 109 ILE A CA 1
ATOM 806 C C . ILE A 1 109 ? 17.487 8.870 -9.048 1.00 93.50 109 ILE A C 1
ATOM 808 O O . ILE A 1 109 ? 17.596 8.924 -10.275 1.00 93.50 109 ILE A O 1
ATOM 812 N N . ALA A 1 110 ? 18.135 7.967 -8.308 1.00 90.69 110 ALA A N 1
ATOM 813 C CA . ALA A 1 110 ? 18.997 6.947 -8.897 1.00 90.69 110 ALA A CA 1
ATOM 814 C C . ALA A 1 110 ? 18.234 6.108 -9.933 1.00 90.69 110 ALA A C 1
ATOM 816 O O . ALA A 1 110 ? 18.703 5.929 -11.055 1.00 90.69 110 ALA A O 1
ATOM 817 N N . ARG A 1 111 ? 17.013 5.674 -9.609 1.00 90.56 111 ARG A N 1
ATOM 818 C CA . ARG A 1 111 ? 16.132 4.952 -10.533 1.00 90.56 111 ARG A CA 1
ATOM 819 C C . ARG A 1 111 ? 15.820 5.752 -11.790 1.00 90.56 111 ARG A C 1
ATOM 821 O O . ARG A 1 111 ? 15.888 5.201 -12.885 1.00 90.56 111 ARG A O 1
ATOM 828 N N . LEU A 1 112 ? 15.497 7.038 -11.670 1.00 91.88 112 LEU A N 1
ATOM 829 C CA . LEU A 1 112 ? 15.225 7.878 -12.839 1.00 91.88 112 LEU A CA 1
ATOM 830 C C . LEU A 1 112 ? 16.460 8.019 -13.739 1.00 91.88 112 LEU A C 1
ATOM 832 O O . LEU A 1 112 ? 16.334 7.914 -14.960 1.00 91.88 112 LEU A O 1
ATOM 836 N N . LEU A 1 113 ? 17.651 8.181 -13.156 1.00 90.25 113 LEU A N 1
ATOM 837 C CA . LEU A 1 113 ? 18.913 8.253 -13.903 1.00 90.25 113 LEU A CA 1
ATOM 838 C C . LEU A 1 113 ? 19.247 6.950 -14.645 1.00 90.25 113 LEU A C 1
ATOM 840 O O . LEU A 1 113 ? 19.880 7.001 -15.697 1.00 90.25 113 LEU A O 1
ATOM 844 N N . GLU A 1 114 ? 18.785 5.806 -14.144 1.00 86.88 114 GLU A N 1
ATOM 845 C CA . GLU A 1 114 ? 18.912 4.497 -14.799 1.00 86.88 114 GLU A CA 1
ATOM 846 C C . GLU A 1 114 ? 17.893 4.310 -15.932 1.00 86.88 114 GLU A C 1
ATOM 848 O O . GLU A 1 114 ? 18.210 3.758 -16.986 1.00 86.88 114 GLU A O 1
ATOM 853 N N . LEU A 1 115 ? 16.663 4.800 -15.747 1.00 87.75 115 LEU A N 1
ATOM 854 C CA . LEU A 1 115 ? 15.590 4.667 -16.734 1.00 87.75 115 LEU A CA 1
ATOM 855 C C . LEU A 1 115 ? 15.752 5.635 -17.915 1.00 87.75 115 LEU A C 1
ATOM 857 O O . LEU A 1 115 ? 15.445 5.275 -19.051 1.00 87.75 115 LEU A O 1
ATOM 861 N N . MET A 1 116 ? 16.248 6.854 -17.688 1.00 90.69 116 MET A N 1
ATOM 862 C CA . MET A 1 116 ? 16.373 7.883 -18.731 1.00 90.69 116 MET A CA 1
ATOM 863 C C . MET A 1 116 ? 17.191 7.436 -19.964 1.00 90.69 116 MET A C 1
ATOM 865 O O . MET A 1 116 ? 16.724 7.666 -21.085 1.00 90.69 116 MET A O 1
ATOM 869 N N . PRO A 1 117 ? 18.370 6.789 -19.830 1.00 87.00 117 PRO A N 1
ATOM 870 C CA . PRO A 1 117 ? 19.107 6.245 -20.970 1.00 87.00 117 PRO A CA 1
ATOM 871 C C . PRO A 1 117 ? 18.334 5.180 -21.754 1.00 87.00 117 PRO A C 1
ATOM 873 O O . PRO A 1 117 ? 18.468 5.136 -22.975 1.00 87.00 117 PRO A O 1
ATOM 876 N N . LEU A 1 118 ? 17.509 4.366 -21.084 1.00 84.81 118 LEU A N 1
ATOM 877 C CA . LEU A 1 118 ? 16.677 3.333 -21.721 1.00 84.81 118 LEU A CA 1
ATOM 878 C C . LEU A 1 118 ? 15.546 3.943 -22.536 1.00 84.81 118 LEU A C 1
ATOM 880 O O . LEU A 1 118 ? 15.318 3.562 -23.681 1.00 84.81 118 LEU A O 1
ATOM 884 N N . VAL A 1 119 ? 14.879 4.951 -21.974 1.00 86.50 119 VAL A N 1
ATOM 885 C CA . VAL A 1 119 ? 13.901 5.743 -22.723 1.00 86.50 119 VAL A CA 1
ATOM 886 C C . VAL A 1 119 ? 14.573 6.380 -23.945 1.00 86.50 119 VAL A C 1
ATOM 888 O O . VAL A 1 119 ? 14.059 6.321 -25.060 1.00 86.50 119 VAL A O 1
ATOM 891 N N . GLY A 1 120 ? 15.757 6.968 -23.759 1.00 87.06 120 GLY A N 1
ATOM 892 C CA . GLY A 1 120 ? 16.496 7.620 -24.835 1.00 87.06 120 GLY A CA 1
ATOM 893 C C . GLY A 1 120 ? 16.952 6.662 -25.938 1.00 87.06 120 GLY A C 1
ATOM 894 O O . GLY A 1 120 ? 16.891 7.023 -27.114 1.00 87.06 120 GLY A O 1
ATOM 895 N N . SER A 1 121 ? 17.410 5.456 -25.592 1.00 83.88 121 SER A N 1
ATOM 896 C CA . SER A 1 121 ? 17.836 4.454 -26.574 1.00 83.88 121 SER A CA 1
ATOM 897 C C . SER A 1 121 ? 16.660 3.927 -27.395 1.00 83.88 121 SER A C 1
ATOM 899 O O . SER A 1 121 ? 16.820 3.749 -28.600 1.00 83.88 121 SER A O 1
ATOM 901 N N . PHE A 1 122 ? 15.482 3.780 -26.783 1.00 81.19 122 PHE A N 1
ATOM 902 C CA . PHE A 1 122 ? 14.260 3.361 -27.464 1.00 81.19 122 PHE A CA 1
ATOM 903 C C . PHE A 1 122 ? 13.708 4.416 -28.436 1.00 81.19 122 PHE A C 1
ATOM 905 O O . PHE A 1 122 ? 13.308 4.092 -29.552 1.00 81.19 122 PHE A O 1
ATOM 912 N N . LEU A 1 123 ? 13.722 5.697 -28.057 1.00 81.69 123 LEU A N 1
ATOM 913 C CA . LEU A 1 123 ? 13.136 6.758 -28.888 1.00 81.69 123 LEU A CA 1
ATOM 914 C C . LEU A 1 123 ? 14.024 7.175 -30.072 1.00 81.69 123 LEU A C 1
ATOM 916 O O . LEU A 1 123 ? 13.527 7.693 -31.073 1.00 81.69 123 LEU A O 1
ATOM 920 N N . ARG A 1 124 ? 15.345 6.967 -29.989 1.00 80.62 124 ARG A N 1
ATOM 921 C CA . ARG A 1 124 ? 16.302 7.367 -31.041 1.00 80.62 124 ARG A CA 1
ATOM 922 C C . ARG A 1 124 ? 16.012 6.734 -32.418 1.00 80.62 124 ARG A C 1
ATOM 924 O O . ARG A 1 124 ? 16.015 7.490 -33.393 1.00 80.62 124 ARG A O 1
ATOM 931 N N . PRO A 1 125 ? 15.776 5.411 -32.541 1.00 76.62 125 PRO A N 1
ATOM 932 C CA . PRO A 1 125 ? 15.388 4.770 -33.802 1.00 76.62 125 PRO A CA 1
ATOM 933 C C . PRO A 1 125 ? 14.066 5.284 -34.386 1.00 76.62 125 PRO A C 1
ATOM 935 O O . PRO A 1 125 ? 13.932 5.350 -35.602 1.00 76.62 125 PRO A O 1
ATOM 938 N N . GLN A 1 126 ? 13.126 5.718 -33.542 1.00 72.62 126 GLN A N 1
ATOM 939 C CA . GLN A 1 126 ? 11.784 6.174 -33.937 1.00 72.62 126 GLN A CA 1
ATOM 940 C C . GLN A 1 126 ? 11.736 7.643 -34.401 1.00 72.62 126 GLN A C 1
ATOM 942 O O . GLN A 1 126 ? 10.685 8.277 -34.417 1.00 72.62 126 GLN A O 1
ATOM 947 N N . GLY A 1 127 ? 12.885 8.227 -34.751 1.00 66.94 127 GLY A N 1
ATOM 948 C CA . GLY A 1 127 ? 12.973 9.633 -35.153 1.00 66.94 127 GLY A CA 1
ATOM 949 C C . GLY A 1 127 ? 13.077 10.620 -33.986 1.00 66.94 127 GLY A C 1
ATOM 950 O O . GLY A 1 127 ? 13.132 11.824 -34.223 1.00 66.94 127 GLY A O 1
ATOM 951 N N . GLY A 1 128 ? 13.209 10.142 -32.742 1.00 65.69 128 GLY A N 1
ATOM 952 C CA . GLY A 1 128 ? 13.423 10.943 -31.529 1.00 65.69 128 GLY A CA 1
ATOM 953 C C . GLY A 1 128 ? 14.802 11.610 -31.425 1.00 65.69 128 GLY A C 1
ATOM 954 O O . GLY A 1 128 ? 15.401 11.671 -30.349 1.00 65.69 128 GLY A O 1
ATOM 955 N N . ARG A 1 129 ? 15.364 12.098 -32.535 1.00 63.19 129 ARG A N 1
ATOM 956 C CA . ARG A 1 129 ? 16.619 12.858 -32.524 1.00 63.19 129 ARG A CA 1
ATOM 957 C C . ARG A 1 129 ? 16.359 14.232 -31.899 1.00 63.19 129 ARG A C 1
ATOM 959 O O . ARG A 1 129 ? 15.521 14.982 -32.381 1.00 63.19 129 ARG A O 1
ATOM 966 N N . GLY A 1 130 ? 17.092 14.564 -30.834 1.0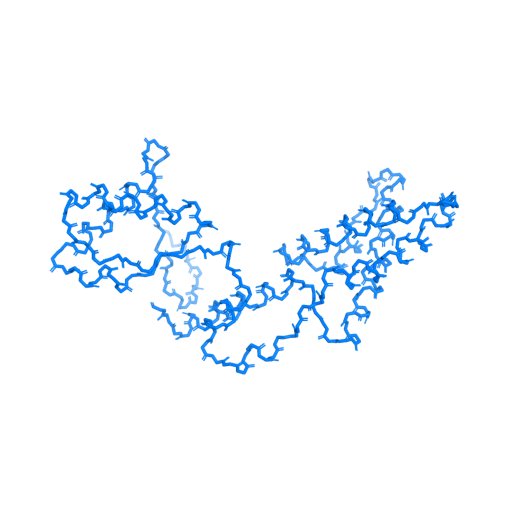0 67.94 130 GLY A N 1
ATOM 967 C CA . GLY A 1 130 ? 16.996 15.870 -30.166 1.00 67.94 130 GLY A CA 1
ATOM 968 C C . GLY A 1 130 ? 15.974 15.961 -29.027 1.00 67.94 130 GLY A C 1
ATOM 969 O O . GLY A 1 130 ? 15.650 17.068 -28.604 1.00 67.94 130 GLY A O 1
ATOM 970 N N . ILE A 1 131 ? 15.478 14.834 -28.500 1.00 78.94 131 ILE A N 1
ATOM 971 C CA . ILE A 1 131 ? 14.643 14.843 -27.290 1.00 78.94 131 ILE A CA 1
ATOM 972 C C . ILE A 1 131 ? 15.460 15.402 -26.117 1.00 78.94 131 ILE A C 1
ATOM 974 O O . ILE A 1 131 ? 16.493 14.850 -25.737 1.00 78.94 131 ILE A O 1
ATOM 978 N N . GLY A 1 132 ? 14.995 16.516 -25.550 1.00 87.75 132 GLY A N 1
ATOM 979 C CA . GLY A 1 132 ? 15.643 17.164 -24.413 1.00 87.75 132 GLY A CA 1
ATOM 980 C C . GLY A 1 132 ? 15.536 16.343 -23.125 1.00 87.75 132 GLY A C 1
ATOM 981 O O . GLY A 1 132 ? 14.572 15.604 -22.918 1.00 87.75 132 GLY A O 1
ATOM 982 N N . ALA A 1 133 ? 16.496 16.529 -22.216 1.00 90.19 133 ALA A N 1
ATOM 983 C CA . ALA A 1 133 ? 16.571 15.800 -20.945 1.00 90.19 133 ALA A CA 1
ATOM 984 C C . ALA A 1 133 ? 15.279 15.885 -20.111 1.00 90.19 133 ALA A C 1
ATOM 986 O O . ALA A 1 133 ? 14.862 14.893 -19.526 1.00 90.19 133 ALA A O 1
ATOM 987 N N . ALA A 1 134 ? 14.598 17.036 -20.120 1.00 90.50 134 ALA A N 1
ATOM 988 C CA . ALA A 1 134 ? 13.333 17.219 -19.407 1.00 90.50 134 ALA A CA 1
ATOM 989 C C . ALA A 1 134 ? 12.209 16.301 -19.923 1.00 90.50 134 ALA A C 1
ATOM 991 O O . ALA A 1 134 ? 11.365 15.858 -19.149 1.00 90.50 134 ALA A O 1
ATOM 992 N N . HIS A 1 135 ? 12.186 16.006 -21.224 1.00 88.88 135 HIS A N 1
ATOM 993 C CA . HIS A 1 135 ? 11.203 15.090 -21.797 1.00 88.88 135 HIS A CA 1
ATOM 994 C C . HIS A 1 135 ? 11.547 13.637 -21.439 1.00 88.88 135 HIS A C 1
ATOM 996 O O . HIS A 1 135 ? 10.662 12.884 -21.044 1.00 88.88 135 HIS A O 1
ATOM 1002 N N . LEU A 1 136 ? 12.830 13.261 -21.506 1.00 90.44 136 LEU A N 1
ATOM 1003 C CA . LEU A 1 136 ? 13.289 11.936 -21.073 1.00 90.44 136 LEU A CA 1
ATOM 1004 C C . LEU A 1 136 ? 12.974 11.679 -19.598 1.00 90.44 136 LEU A C 1
ATOM 1006 O O . LEU A 1 136 ? 12.510 10.594 -19.267 1.00 90.44 136 LEU A O 1
ATOM 1010 N N . LEU A 1 137 ? 13.168 12.681 -18.737 1.00 93.88 137 LEU A N 1
ATOM 1011 C CA . LEU A 1 137 ? 12.836 12.592 -17.318 1.00 93.88 137 LEU A CA 1
ATOM 1012 C C . LEU A 1 137 ? 11.342 12.318 -17.105 1.00 93.88 137 LEU A C 1
ATOM 1014 O O . LEU A 1 137 ? 10.996 11.368 -16.415 1.00 93.88 137 LEU A O 1
ATOM 1018 N N . LYS A 1 138 ? 10.451 13.072 -17.765 1.00 92.56 138 LYS A N 1
ATOM 1019 C CA . LYS A 1 138 ? 8.994 12.853 -17.668 1.00 92.56 138 LYS A CA 1
ATOM 1020 C C . LYS A 1 138 ? 8.570 11.449 -18.101 1.00 92.56 138 LYS A C 1
ATOM 1022 O O . LYS A 1 138 ? 7.676 10.853 -17.503 1.00 92.56 138 LYS A O 1
ATOM 1027 N N . LEU A 1 139 ? 9.187 10.924 -19.157 1.00 89.81 139 LEU A N 1
ATOM 1028 C CA . LEU A 1 139 ? 8.917 9.565 -19.623 1.00 89.81 139 LEU A CA 1
ATOM 1029 C C . LEU A 1 139 ? 9.483 8.511 -18.664 1.00 89.81 139 LEU A C 1
ATOM 1031 O O . LEU A 1 139 ? 8.809 7.521 -18.398 1.00 89.81 139 LEU A O 1
ATOM 1035 N N . ALA A 1 140 ? 10.667 8.742 -18.093 1.00 91.19 140 ALA A N 1
ATOM 1036 C CA . ALA A 1 140 ? 11.232 7.888 -17.052 1.00 91.19 140 ALA A CA 1
ATOM 1037 C C . ALA A 1 140 ? 10.351 7.867 -15.789 1.00 91.19 140 ALA A C 1
ATOM 1039 O O . ALA A 1 140 ? 10.102 6.797 -15.243 1.00 91.19 140 ALA A O 1
ATOM 1040 N N . GLU A 1 141 ? 9.799 9.009 -15.368 1.00 94.06 141 GLU A N 1
ATOM 1041 C CA . GLU A 1 141 ? 8.830 9.097 -14.264 1.00 94.06 141 GLU A CA 1
ATOM 1042 C C . GLU A 1 141 ? 7.539 8.329 -14.568 1.00 94.06 141 GLU A C 1
ATOM 1044 O O . GLU A 1 141 ? 6.999 7.632 -13.709 1.00 94.06 141 GLU A O 1
ATOM 1049 N N . ALA A 1 142 ? 7.011 8.448 -15.790 1.00 91.31 142 ALA A N 1
ATOM 1050 C CA . ALA A 1 142 ? 5.838 7.686 -16.208 1.00 91.31 142 ALA A CA 1
ATOM 1051 C C . ALA A 1 142 ? 6.111 6.176 -16.190 1.00 91.31 142 ALA A C 1
ATOM 1053 O O . ALA A 1 142 ? 5.274 5.406 -15.717 1.00 91.31 142 ALA A O 1
ATOM 1054 N N . LEU A 1 143 ? 7.295 5.769 -16.643 1.00 88.94 143 LEU A N 1
ATOM 1055 C CA . LEU A 1 143 ? 7.717 4.378 -16.659 1.00 88.94 143 LEU A CA 1
ATOM 1056 C C . LEU A 1 143 ? 7.935 3.816 -15.247 1.00 88.94 143 LEU A C 1
ATOM 1058 O O . LEU A 1 143 ? 7.474 2.714 -14.962 1.00 88.94 143 LEU A O 1
ATOM 1062 N N . ALA A 1 144 ? 8.553 4.582 -14.344 1.00 90.62 144 ALA A N 1
ATOM 1063 C CA . ALA A 1 144 ? 8.701 4.208 -12.938 1.00 90.62 144 ALA A CA 1
ATOM 1064 C C . ALA A 1 144 ? 7.334 4.008 -12.262 1.00 90.62 144 ALA A C 1
ATOM 1066 O O . ALA A 1 144 ? 7.107 2.984 -11.621 1.00 90.62 144 ALA A O 1
ATOM 1067 N N . ARG A 1 145 ? 6.381 4.926 -12.489 1.00 91.25 145 ARG A N 1
ATOM 1068 C CA . ARG A 1 145 ? 5.004 4.788 -11.980 1.00 91.25 145 ARG A CA 1
ATOM 1069 C C . ARG A 1 145 ? 4.286 3.564 -12.541 1.00 91.25 145 ARG A C 1
ATOM 1071 O O . ARG A 1 145 ? 3.519 2.931 -11.821 1.00 91.25 145 ARG A O 1
ATOM 1078 N N . TRP A 1 146 ? 4.504 3.236 -13.813 1.00 88.81 146 TRP A N 1
ATOM 1079 C CA . TRP A 1 146 ? 3.944 2.026 -14.413 1.00 88.81 146 TRP A CA 1
ATOM 1080 C C . TRP A 1 146 ? 4.524 0.757 -13.770 1.00 88.81 146 TRP A C 1
ATOM 1082 O O . TRP A 1 146 ? 3.762 -0.134 -13.401 1.00 88.81 146 TRP A O 1
ATOM 1092 N N . GLN A 1 147 ? 5.841 0.701 -13.559 1.00 85.94 147 GLN A N 1
ATOM 1093 C CA . GLN A 1 147 ? 6.492 -0.407 -12.849 1.00 85.94 147 GLN A CA 1
ATOM 1094 C C . GLN A 1 147 ? 5.935 -0.566 -11.428 1.00 85.94 147 GLN A C 1
ATOM 1096 O O . GLN A 1 147 ? 5.570 -1.668 -11.030 1.00 85.94 147 GLN A O 1
ATOM 1101 N N . ASP A 1 148 ? 5.785 0.538 -10.692 1.00 89.81 148 ASP A N 1
ATOM 1102 C CA . ASP A 1 148 ? 5.225 0.511 -9.339 1.00 89.81 148 ASP A CA 1
ATOM 1103 C C . ASP A 1 148 ? 3.775 0.014 -9.330 1.00 89.81 148 ASP A C 1
ATOM 1105 O O . ASP A 1 148 ? 3.376 -0.740 -8.442 1.00 89.81 148 ASP A O 1
ATOM 1109 N N . ALA A 1 149 ? 2.983 0.389 -10.338 1.00 89.38 149 ALA A N 1
ATOM 1110 C CA . ALA A 1 149 ? 1.628 -0.123 -10.500 1.00 89.38 149 ALA A CA 1
ATOM 1111 C C . ALA A 1 149 ? 1.614 -1.641 -10.751 1.00 89.38 149 ALA A C 1
ATOM 1113 O O . ALA A 1 149 ? 0.763 -2.331 -10.189 1.00 89.38 149 ALA A O 1
ATOM 1114 N N . MET A 1 150 ? 2.558 -2.171 -11.538 1.00 86.69 150 MET A N 1
ATOM 1115 C CA . MET A 1 150 ? 2.708 -3.617 -11.748 1.00 86.69 150 MET A CA 1
ATOM 1116 C C . MET A 1 150 ? 3.091 -4.346 -10.461 1.00 86.69 150 MET A C 1
ATOM 1118 O O . MET A 1 150 ? 2.475 -5.361 -10.133 1.00 86.69 150 MET A O 1
ATOM 1122 N N . ASP A 1 151 ? 4.035 -3.797 -9.695 1.00 88.19 151 ASP A N 1
ATOM 1123 C CA . ASP A 1 151 ? 4.453 -4.359 -8.410 1.00 88.19 151 ASP A CA 1
ATOM 1124 C C . ASP A 1 151 ? 3.298 -4.395 -7.400 1.00 88.19 151 ASP A C 1
ATOM 1126 O O . ASP A 1 151 ? 3.051 -5.427 -6.769 1.00 88.19 151 ASP A O 1
ATOM 1130 N N . LEU A 1 152 ? 2.548 -3.294 -7.278 1.00 88.38 152 LEU A N 1
ATOM 1131 C CA . LEU A 1 152 ? 1.381 -3.199 -6.394 1.00 88.38 152 LEU A CA 1
ATOM 1132 C C . LEU A 1 152 ? 0.257 -4.151 -6.812 1.00 88.38 152 LEU A C 1
ATOM 1134 O O . LEU A 1 152 ? -0.373 -4.773 -5.955 1.00 88.38 152 LEU A O 1
ATOM 1138 N N . ALA A 1 153 ? 0.015 -4.279 -8.118 1.00 88.50 153 ALA A N 1
ATOM 1139 C CA . ALA A 1 153 ? -0.972 -5.198 -8.674 1.00 88.50 153 ALA A CA 1
ATOM 1140 C C . ALA A 1 153 ? -0.513 -6.666 -8.651 1.00 88.50 153 ALA A C 1
ATOM 1142 O O . ALA A 1 153 ? -1.307 -7.551 -8.968 1.00 88.50 153 ALA A O 1
ATOM 1143 N N . ARG A 1 154 ? 0.743 -6.936 -8.261 1.00 87.19 154 ARG A N 1
ATOM 1144 C CA . ARG A 1 154 ? 1.367 -8.269 -8.277 1.00 87.19 154 ARG A CA 1
ATOM 1145 C C . ARG A 1 154 ? 1.300 -8.911 -9.662 1.00 87.19 154 ARG A C 1
ATOM 1147 O O . ARG A 1 154 ? 1.127 -10.123 -9.791 1.00 87.19 154 ARG A O 1
ATOM 1154 N N . CYS A 1 155 ? 1.396 -8.085 -10.697 1.00 85.38 155 CYS A N 1
ATOM 1155 C CA . CYS A 1 155 ? 1.445 -8.562 -12.063 1.00 85.38 155 CYS A CA 1
ATOM 1156 C C . CYS A 1 155 ? 2.817 -9.169 -12.327 1.00 85.38 155 CYS A C 1
ATOM 1158 O O . CYS A 1 155 ? 3.841 -8.581 -11.987 1.00 85.38 155 CYS A O 1
ATOM 1160 N N . ASP A 1 156 ? 2.820 -10.342 -12.947 1.00 81.50 156 ASP A N 1
ATOM 1161 C CA . ASP A 1 156 ? 4.043 -10.942 -13.453 1.00 81.50 156 ASP A CA 1
ATOM 1162 C C . ASP A 1 156 ? 4.476 -10.193 -14.728 1.00 81.50 156 ASP A C 1
ATOM 1164 O O . ASP A 1 156 ? 3.705 -10.169 -15.695 1.00 81.50 156 ASP A O 1
ATOM 1168 N N . PRO A 1 157 ? 5.666 -9.561 -14.750 1.00 73.44 157 PRO A N 1
ATOM 1169 C CA . PRO A 1 157 ? 6.170 -8.872 -15.933 1.00 73.44 157 PRO A CA 1
ATOM 1170 C C . PRO A 1 157 ? 6.321 -9.789 -17.154 1.00 73.44 157 PRO A C 1
ATOM 1172 O O . PRO A 1 157 ? 6.284 -9.305 -18.287 1.00 73.44 157 PRO A O 1
ATOM 1175 N N . ASP A 1 158 ? 6.467 -11.099 -16.956 1.00 78.44 158 ASP A N 1
ATOM 1176 C CA . ASP A 1 158 ? 6.611 -12.060 -18.053 1.00 78.44 158 ASP A CA 1
ATOM 1177 C C . ASP A 1 158 ? 5.296 -12.211 -18.839 1.00 78.44 158 ASP A C 1
ATOM 1179 O O . ASP A 1 158 ? 5.306 -12.428 -20.049 1.00 78.44 158 ASP A O 1
ATOM 1183 N N . ARG A 1 159 ? 4.149 -11.913 -18.212 1.00 80.69 159 ARG A N 1
ATOM 1184 C CA . ARG A 1 159 ? 2.833 -11.896 -18.877 1.00 80.69 159 ARG A CA 1
ATOM 1185 C C . ARG A 1 159 ? 2.643 -10.747 -19.865 1.00 80.69 159 ARG A C 1
ATOM 1187 O O . ARG A 1 159 ? 1.623 -10.701 -20.550 1.00 80.69 159 ARG A O 1
ATOM 1194 N N . LEU A 1 160 ? 3.605 -9.826 -19.977 1.00 77.06 160 LEU A N 1
ATOM 1195 C CA . LEU A 1 160 ? 3.637 -8.875 -21.092 1.00 77.06 160 LEU A CA 1
ATOM 1196 C C . LEU A 1 160 ? 3.711 -9.591 -22.447 1.00 77.06 160 LEU A C 1
ATOM 1198 O O . LEU A 1 160 ? 3.273 -9.034 -23.452 1.00 77.06 160 LEU A O 1
ATOM 1202 N N . ASP A 1 161 ? 4.246 -10.813 -22.487 1.00 74.38 161 ASP A N 1
ATOM 1203 C CA . ASP A 1 161 ? 4.301 -11.622 -23.704 1.00 74.38 161 ASP A CA 1
ATOM 1204 C C . ASP A 1 161 ? 2.931 -12.182 -24.118 1.00 74.38 161 ASP A C 1
ATOM 1206 O O . ASP A 1 161 ? 2.705 -12.395 -25.309 1.00 74.38 161 ASP A O 1
ATOM 1210 N N . ASP A 1 162 ? 1.999 -12.304 -23.168 1.00 76.94 162 ASP A N 1
ATOM 1211 C CA . ASP A 1 162 ? 0.648 -12.842 -23.373 1.00 76.94 162 ASP A CA 1
ATOM 1212 C C . ASP A 1 162 ? -0.388 -11.771 -23.754 1.00 76.94 162 ASP A C 1
ATOM 1214 O O . ASP A 1 162 ? -1.558 -12.086 -23.992 1.00 76.94 162 ASP A O 1
ATOM 1218 N N . LEU A 1 163 ? -0.002 -10.490 -23.779 1.00 73.19 163 LEU A N 1
ATOM 1219 C CA . LEU A 1 163 ? -0.878 -9.412 -24.237 1.00 73.19 163 LEU A CA 1
ATOM 1220 C C . LEU A 1 163 ? -1.113 -9.583 -25.748 1.00 73.19 163 LEU A C 1
ATOM 1222 O O . LEU A 1 163 ? -0.270 -9.219 -26.567 1.00 73.19 163 LEU A O 1
ATOM 1226 N N . VAL A 1 164 ? -2.249 -10.204 -26.091 1.00 60.53 164 VAL A N 1
ATOM 1227 C CA . VAL A 1 164 ? -2.601 -10.681 -27.439 1.00 60.53 164 VAL A CA 1
ATOM 1228 C C . VAL A 1 164 ? -2.449 -9.566 -28.496 1.00 60.53 164 VAL A C 1
ATOM 1230 O O . VAL A 1 164 ? -3.125 -8.540 -28.389 1.00 60.53 164 VAL A O 1
ATOM 1233 N N . PRO A 1 165 ? -1.604 -9.749 -29.534 1.00 60.75 165 PRO A N 1
ATOM 1234 C CA . PRO A 1 165 ? -1.256 -8.689 -30.492 1.00 60.75 165 PRO A CA 1
ATOM 1235 C C . PRO A 1 165 ? -2.259 -8.413 -31.624 1.00 60.75 165 PRO A C 1
ATOM 1237 O O . PRO A 1 165 ? -2.013 -7.509 -32.418 1.00 60.75 165 PRO A O 1
ATOM 1240 N N . GLU A 1 166 ? -3.334 -9.190 -31.774 1.00 58.41 166 GLU A N 1
ATOM 1241 C CA . GLU A 1 166 ? -4.130 -9.181 -33.018 1.00 58.41 166 GLU A CA 1
ATOM 1242 C C . GLU A 1 166 ? -5.089 -7.983 -33.158 1.00 58.41 166 GLU A C 1
ATOM 1244 O O . GLU A 1 166 ? -5.479 -7.650 -34.275 1.00 58.41 166 GLU A O 1
ATOM 1249 N N . GLU A 1 167 ? -5.425 -7.287 -32.065 1.00 58.75 167 GLU A N 1
ATOM 1250 C CA . GLU A 1 167 ? -6.467 -6.239 -32.062 1.00 58.75 167 GLU A CA 1
ATOM 1251 C C . GLU A 1 167 ? -5.948 -4.812 -31.810 1.00 58.75 167 GLU A C 1
ATOM 1253 O O . GLU A 1 167 ? -6.715 -3.846 -31.828 1.00 58.75 167 GLU A O 1
ATOM 1258 N N . PHE A 1 168 ? -4.647 -4.639 -31.582 1.00 59.88 168 PHE A N 1
ATOM 1259 C CA . PHE A 1 168 ? -4.090 -3.339 -31.225 1.00 59.88 168 PHE A CA 1
ATOM 1260 C C . PHE A 1 168 ? -3.590 -2.561 -32.453 1.00 59.88 168 PHE A C 1
ATOM 1262 O O . PHE A 1 168 ? -2.828 -3.076 -33.270 1.00 59.88 168 PHE A O 1
ATOM 1269 N N . ALA A 1 169 ? -3.989 -1.286 -32.564 1.00 66.12 169 ALA A N 1
ATOM 1270 C CA . ALA A 1 169 ? -3.471 -0.355 -33.571 1.00 66.12 169 ALA A CA 1
ATOM 1271 C C . ALA A 1 169 ? -1.930 -0.322 -33.559 1.00 66.12 169 ALA A C 1
ATOM 1273 O O . ALA A 1 169 ? -1.336 -0.426 -32.489 1.00 66.12 169 ALA A O 1
ATOM 1274 N N . ASP A 1 170 ? -1.287 -0.123 -34.716 1.00 65.44 170 ASP A N 1
ATOM 1275 C CA . ASP A 1 170 ? 0.175 -0.222 -34.910 1.00 65.44 170 ASP A CA 1
ATOM 1276 C C . ASP A 1 170 ? 1.023 0.420 -33.792 1.00 65.44 170 ASP A C 1
ATOM 1278 O O . ASP A 1 170 ? 1.995 -0.172 -33.334 1.00 65.44 170 ASP A O 1
ATOM 1282 N N . HIS A 1 171 ? 0.591 1.566 -33.259 1.00 65.31 171 HIS A N 1
ATOM 1283 C CA . HIS A 1 171 ? 1.258 2.294 -32.172 1.00 65.31 171 HIS A CA 1
ATOM 1284 C C . HIS A 1 171 ? 1.392 1.523 -30.836 1.00 65.31 171 HIS A C 1
ATOM 1286 O O . HIS A 1 171 ? 2.318 1.751 -30.052 1.00 65.31 171 HIS A O 1
ATOM 1292 N N . TRP A 1 172 ? 0.477 0.600 -30.546 1.00 74.38 172 TRP A N 1
ATOM 1293 C CA . TRP A 1 172 ? 0.524 -0.220 -29.333 1.00 74.38 172 TRP A CA 1
ATOM 1294 C C . TRP A 1 172 ? 1.570 -1.331 -29.422 1.00 74.38 172 TRP A C 1
ATOM 1296 O O . TRP A 1 172 ? 2.119 -1.714 -28.389 1.00 74.38 172 TRP A O 1
ATOM 1306 N N . ARG A 1 173 ? 1.893 -1.812 -30.633 1.00 74.88 173 ARG A N 1
ATOM 1307 C CA . ARG A 1 173 ? 2.958 -2.809 -30.830 1.00 74.88 173 ARG A CA 1
ATOM 1308 C C . ARG A 1 173 ? 4.317 -2.238 -30.441 1.00 74.88 173 ARG A C 1
ATOM 1310 O O . ARG A 1 173 ? 5.024 -2.864 -29.655 1.00 74.88 173 ARG A O 1
ATOM 1317 N N . ASP A 1 174 ? 4.610 -1.015 -30.878 1.00 75.25 174 ASP A N 1
ATOM 1318 C CA . ASP A 1 174 ? 5.844 -0.306 -30.518 1.00 75.25 174 ASP A CA 1
ATOM 1319 C C . ASP A 1 174 ? 5.948 -0.089 -29.000 1.00 75.25 174 ASP A C 1
ATOM 1321 O O . ASP A 1 174 ? 7.004 -0.269 -28.393 1.00 75.25 174 ASP A O 1
ATOM 1325 N N . THR A 1 175 ? 4.829 0.264 -28.360 1.00 77.69 175 THR A N 1
ATOM 1326 C CA . THR A 1 175 ? 4.770 0.457 -26.904 1.00 77.69 175 THR A CA 1
ATOM 1327 C C . THR A 1 175 ? 5.005 -0.855 -26.157 1.00 77.69 175 THR A C 1
ATOM 1329 O O . THR A 1 175 ? 5.704 -0.873 -25.147 1.00 77.69 175 THR A O 1
ATOM 1332 N N . LEU A 1 176 ? 4.458 -1.971 -26.640 1.00 80.00 176 LEU A N 1
ATOM 1333 C CA . LEU A 1 176 ? 4.674 -3.270 -26.013 1.00 80.00 176 LEU A CA 1
ATOM 1334 C C . LEU A 1 176 ? 6.132 -3.730 -26.155 1.00 80.00 176 LEU A C 1
ATOM 1336 O O . LEU A 1 176 ? 6.714 -4.208 -25.183 1.00 80.00 176 LEU A O 1
ATOM 1340 N N . GLU A 1 177 ? 6.742 -3.541 -27.327 1.00 80.06 177 GLU A N 1
ATOM 1341 C CA . GLU A 1 177 ? 8.166 -3.825 -27.543 1.00 80.06 177 GLU A CA 1
ATOM 1342 C C . GLU A 1 177 ? 9.048 -3.000 -26.594 1.00 80.06 177 GLU A C 1
ATOM 1344 O O . GLU A 1 177 ? 9.953 -3.544 -25.957 1.00 80.06 177 GLU A O 1
ATOM 1349 N N . PHE A 1 178 ? 8.724 -1.717 -26.400 1.00 77.69 178 PHE A N 1
ATOM 1350 C CA . PHE A 1 178 ? 9.391 -0.885 -25.400 1.00 77.69 178 PHE A CA 1
ATOM 1351 C C . PHE A 1 178 ? 9.298 -1.465 -23.992 1.00 77.69 178 PHE A C 1
ATOM 1353 O O . PHE A 1 178 ? 10.310 -1.579 -23.302 1.00 77.69 178 PHE A O 1
ATOM 1360 N N . LEU A 1 179 ? 8.087 -1.821 -23.552 1.00 80.81 179 LEU A N 1
ATOM 1361 C CA . LEU A 1 179 ? 7.857 -2.329 -22.202 1.00 80.81 179 LEU A CA 1
ATOM 1362 C C . LEU A 1 179 ? 8.607 -3.643 -21.962 1.00 80.81 179 LEU A C 1
ATOM 1364 O O . LEU A 1 179 ? 9.129 -3.838 -20.866 1.00 80.81 179 LEU A O 1
ATOM 1368 N N . LYS A 1 180 ? 8.738 -4.499 -22.984 1.00 81.56 180 LYS A N 1
ATOM 1369 C CA . LYS A 1 180 ? 9.564 -5.715 -22.925 1.00 81.56 180 LYS A CA 1
ATOM 1370 C C . LYS A 1 180 ? 11.053 -5.389 -22.782 1.00 81.56 180 LYS A C 1
ATOM 1372 O O . LYS A 1 180 ? 11.705 -5.933 -21.896 1.00 81.56 180 LYS A O 1
ATOM 1377 N N . ILE A 1 181 ? 11.581 -4.442 -23.563 1.00 78.50 181 ILE A N 1
ATOM 1378 C CA . ILE A 1 181 ? 12.979 -3.986 -23.435 1.00 78.50 181 ILE A CA 1
ATOM 1379 C C . ILE A 1 181 ? 13.239 -3.414 -22.038 1.00 78.50 181 ILE A C 1
ATOM 1381 O O . ILE A 1 181 ? 14.252 -3.730 -21.409 1.00 78.50 181 ILE A O 1
ATOM 1385 N N . VAL A 1 182 ? 12.325 -2.577 -21.538 1.00 75.50 182 VAL A N 1
ATOM 1386 C CA . VAL A 1 182 ? 12.428 -2.010 -20.191 1.00 75.50 182 VAL A CA 1
ATOM 1387 C C . VAL A 1 182 ? 12.398 -3.114 -19.148 1.00 75.50 182 VAL A C 1
ATOM 1389 O O . VAL A 1 182 ? 13.251 -3.099 -18.266 1.00 75.50 182 VAL A O 1
ATOM 1392 N N . ARG A 1 183 ? 11.448 -4.056 -19.234 1.00 78.94 183 ARG A N 1
ATOM 1393 C CA . ARG A 1 183 ? 11.372 -5.217 -18.340 1.00 78.94 183 ARG A CA 1
ATOM 1394 C C . ARG A 1 183 ? 12.718 -5.928 -18.308 1.00 78.94 183 ARG A C 1
ATOM 1396 O O . ARG A 1 183 ? 13.289 -6.062 -17.233 1.00 78.94 183 ARG A O 1
ATOM 1403 N N . ASP A 1 184 ? 13.249 -6.329 -19.455 1.00 76.94 184 ASP A N 1
ATOM 1404 C CA . ASP A 1 184 ? 14.459 -7.149 -19.522 1.00 76.94 184 ASP A CA 1
ATOM 1405 C C . ASP A 1 184 ? 15.681 -6.403 -18.968 1.00 76.94 184 ASP A C 1
ATOM 1407 O O . ASP A 1 184 ? 16.455 -6.953 -18.180 1.00 76.94 184 ASP A O 1
ATOM 1411 N N . HIS A 1 185 ? 15.837 -5.123 -19.321 1.00 73.38 185 HIS A N 1
ATOM 1412 C CA . HIS A 1 185 ? 16.970 -4.320 -18.870 1.00 73.38 185 HIS A CA 1
ATOM 1413 C C . HIS A 1 185 ? 16.879 -3.958 -17.383 1.00 73.38 185 HIS A C 1
ATOM 1415 O O . HIS A 1 185 ? 17.858 -4.090 -16.648 1.00 73.38 185 HIS A O 1
ATOM 1421 N N . TRP A 1 186 ? 15.703 -3.528 -16.923 1.00 69.75 186 TRP A N 1
ATOM 1422 C CA . TRP A 1 186 ? 15.462 -3.186 -15.524 1.00 69.75 186 TRP A CA 1
ATOM 1423 C C . TRP A 1 186 ? 15.592 -4.411 -14.627 1.00 69.75 186 TRP A C 1
ATOM 1425 O O . TRP A 1 186 ? 16.322 -4.372 -13.639 1.00 69.75 186 TRP A O 1
ATOM 1435 N N . MET A 1 187 ? 14.947 -5.525 -14.990 1.00 66.88 187 MET A N 1
ATOM 1436 C CA . MET A 1 187 ? 15.023 -6.761 -14.213 1.00 66.88 187 MET A CA 1
ATOM 1437 C C . MET A 1 187 ? 16.462 -7.257 -14.118 1.00 66.88 187 MET A C 1
ATOM 1439 O O . MET A 1 187 ? 16.865 -7.719 -13.055 1.00 66.88 187 MET A O 1
ATOM 1443 N N . LYS A 1 188 ? 17.263 -7.111 -15.177 1.00 68.81 188 LYS A N 1
ATOM 1444 C CA . LYS A 1 188 ? 18.688 -7.444 -15.134 1.00 68.81 188 LYS A CA 1
ATOM 1445 C C . LYS A 1 188 ? 19.476 -6.501 -14.214 1.00 68.81 188 LYS A C 1
ATOM 1447 O O . LYS A 1 188 ? 20.130 -6.976 -13.290 1.00 68.81 188 LYS A O 1
ATOM 1452 N N . GLY A 1 189 ? 19.355 -5.185 -14.395 1.00 68.06 189 GLY A N 1
ATOM 1453 C CA . GLY A 1 189 ? 20.115 -4.196 -13.619 1.00 68.06 189 GLY A CA 1
ATOM 1454 C C . GLY A 1 189 ? 19.726 -4.107 -12.136 1.00 68.06 189 GLY A C 1
ATOM 1455 O O . GLY A 1 189 ? 20.550 -3.746 -11.294 1.00 68.06 189 GLY A O 1
ATOM 1456 N N . VAL A 1 190 ? 18.482 -4.438 -11.787 1.00 66.00 190 VAL A N 1
ATOM 1457 C CA . VAL A 1 190 ? 18.012 -4.515 -10.395 1.00 66.00 190 VAL A CA 1
ATOM 1458 C C . VAL A 1 190 ? 18.471 -5.810 -9.726 1.00 66.00 190 VAL A C 1
ATOM 1460 O O . VAL A 1 190 ? 18.953 -5.765 -8.593 1.00 66.00 190 VAL A O 1
ATOM 1463 N N . ARG A 1 191 ? 18.403 -6.948 -10.434 1.00 66.69 191 ARG A N 1
ATOM 1464 C CA . ARG A 1 191 ? 18.895 -8.242 -9.928 1.00 66.69 191 ARG A CA 1
ATOM 1465 C C . ARG A 1 191 ? 20.401 -8.223 -9.678 1.00 66.69 191 ARG A C 1
ATOM 1467 O O . ARG A 1 191 ? 20.835 -8.720 -8.648 1.00 66.69 191 ARG A O 1
ATOM 1474 N N . GLU A 1 192 ? 21.183 -7.617 -10.571 1.00 78.75 192 GLU A N 1
ATOM 1475 C CA . GLU A 1 192 ? 22.644 -7.506 -10.425 1.00 78.75 192 GLU A CA 1
ATOM 1476 C C . GLU A 1 192 ? 23.065 -6.684 -9.196 1.00 78.75 192 GLU A C 1
ATOM 1478 O O . GLU A 1 192 ? 24.143 -6.904 -8.648 1.00 78.75 192 GLU A O 1
ATOM 1483 N N . ARG A 1 193 ? 22.212 -5.760 -8.738 1.00 76.00 193 ARG A N 1
ATOM 1484 C CA . ARG A 1 193 ? 22.484 -4.883 -7.588 1.00 76.00 193 ARG A CA 1
ATOM 1485 C C . ARG A 1 193 ? 21.773 -5.300 -6.304 1.00 76.00 193 ARG A C 1
ATOM 1487 O O . ARG A 1 193 ? 21.934 -4.620 -5.295 1.00 76.00 193 ARG A O 1
ATOM 1494 N N . CYS A 1 194 ? 20.994 -6.383 -6.334 1.00 81.88 194 CYS A N 1
ATOM 1495 C CA . CYS A 1 194 ? 20.156 -6.820 -5.215 1.00 81.88 194 CYS A CA 1
ATOM 1496 C C . CYS A 1 194 ? 19.294 -5.678 -4.643 1.00 81.88 194 CYS A C 1
ATOM 1498 O O . CYS A 1 194 ? 19.186 -5.532 -3.427 1.00 81.88 194 CYS A O 1
ATOM 1500 N N . LEU A 1 195 ? 18.718 -4.846 -5.516 1.00 86.88 195 LEU A N 1
ATOM 1501 C CA . LEU A 1 195 ? 17.806 -3.762 -5.134 1.00 86.88 195 LEU A CA 1
ATOM 1502 C C . LEU A 1 195 ? 16.358 -4.149 -5.452 1.00 86.88 195 LEU A C 1
ATOM 1504 O O . LEU A 1 195 ? 16.107 -5.121 -6.158 1.00 86.88 195 LEU A O 1
ATOM 1508 N N . LEU A 1 196 ? 15.398 -3.379 -4.948 1.00 88.69 196 LEU A N 1
ATOM 1509 C CA . LEU A 1 196 ? 13.979 -3.471 -5.305 1.00 88.69 196 LEU A CA 1
ATOM 1510 C C . LEU A 1 196 ? 13.445 -2.100 -5.723 1.00 88.69 196 LEU A C 1
ATOM 1512 O O . LEU A 1 196 ? 14.019 -1.073 -5.371 1.00 88.69 196 LEU A O 1
ATOM 1516 N N . SER A 1 197 ? 12.314 -2.057 -6.428 1.00 88.56 197 SER A N 1
ATOM 1517 C CA . SER A 1 197 ? 11.525 -0.822 -6.484 1.00 88.56 197 SER A CA 1
ATOM 1518 C C . SER A 1 197 ? 10.945 -0.515 -5.088 1.00 88.56 197 SER A C 1
ATOM 1520 O O . SER A 1 197 ? 10.693 -1.448 -4.309 1.00 88.56 197 SER A O 1
ATOM 1522 N N . PRO A 1 198 ? 10.672 0.761 -4.755 1.00 90.00 198 PRO A N 1
ATOM 1523 C CA . PRO A 1 198 ? 9.994 1.118 -3.507 1.00 90.00 198 PRO A CA 1
ATOM 1524 C C . PRO A 1 198 ? 8.646 0.402 -3.340 1.00 90.00 198 PRO A C 1
ATOM 1526 O O . PRO A 1 198 ? 8.331 -0.117 -2.266 1.00 90.00 198 PRO A O 1
ATOM 1529 N N . ALA A 1 199 ? 7.866 0.299 -4.421 1.00 90.62 199 ALA A N 1
ATOM 1530 C CA . ALA A 1 199 ? 6.589 -0.408 -4.424 1.00 90.62 199 ALA A CA 1
ATOM 1531 C C . ALA A 1 199 ? 6.753 -1.905 -4.125 1.00 90.62 199 ALA A C 1
ATOM 1533 O O . ALA A 1 199 ? 6.053 -2.438 -3.259 1.00 90.62 199 ALA A O 1
ATOM 1534 N N . ARG A 1 200 ? 7.710 -2.580 -4.778 1.00 90.38 200 ARG A N 1
ATOM 1535 C CA . ARG A 1 200 ? 7.968 -4.009 -4.562 1.00 90.38 200 ARG A CA 1
ATOM 1536 C C . ARG A 1 200 ? 8.413 -4.290 -3.137 1.00 90.38 200 ARG A C 1
ATOM 1538 O O . ARG A 1 200 ? 7.885 -5.204 -2.506 1.00 90.38 200 ARG A O 1
ATOM 1545 N N . ARG A 1 201 ? 9.348 -3.493 -2.614 1.00 91.56 201 ARG A N 1
ATOM 1546 C CA . ARG A 1 201 ? 9.819 -3.625 -1.232 1.00 91.56 201 ARG A CA 1
ATOM 1547 C C . ARG A 1 201 ? 8.677 -3.452 -0.236 1.00 91.56 201 ARG A C 1
ATOM 1549 O O . ARG A 1 201 ? 8.524 -4.277 0.662 1.00 91.56 201 ARG A O 1
ATOM 1556 N N . ARG A 1 202 ? 7.821 -2.445 -0.436 1.00 91.06 202 ARG A N 1
ATOM 1557 C CA . ARG A 1 202 ? 6.627 -2.229 0.394 1.00 91.06 202 ARG A CA 1
ATOM 1558 C C . ARG A 1 202 ? 5.690 -3.438 0.383 1.00 91.06 202 ARG A C 1
ATOM 1560 O O . ARG A 1 202 ? 5.218 -3.840 1.444 1.00 91.06 202 ARG A O 1
ATOM 1567 N N . VAL A 1 203 ? 5.423 -4.017 -0.790 1.00 91.69 203 VAL A N 1
ATOM 1568 C CA . VAL A 1 203 ? 4.599 -5.233 -0.912 1.00 91.69 203 VAL A CA 1
ATOM 1569 C C . VAL A 1 203 ? 5.217 -6.382 -0.116 1.00 91.69 203 VAL A C 1
ATOM 1571 O O . VAL A 1 203 ? 4.511 -6.993 0.680 1.00 91.69 203 VAL A O 1
ATOM 1574 N N . MET A 1 204 ? 6.523 -6.622 -0.255 1.00 92.06 204 MET A N 1
ATOM 1575 C CA . MET A 1 204 ? 7.216 -7.698 0.463 1.00 92.06 204 MET A CA 1
ATOM 1576 C C . MET A 1 204 ? 7.185 -7.508 1.987 1.00 92.06 204 MET A C 1
ATOM 1578 O O . MET A 1 204 ? 6.920 -8.459 2.719 1.00 92.06 204 MET A O 1
ATOM 1582 N N . LEU A 1 205 ? 7.381 -6.280 2.479 1.00 92.19 205 LEU A N 1
ATOM 1583 C CA . LEU A 1 205 ? 7.274 -5.973 3.909 1.00 92.19 205 LEU A CA 1
ATOM 1584 C C . LEU A 1 205 ? 5.851 -6.213 4.443 1.00 92.19 205 LEU A C 1
ATOM 1586 O O . LEU A 1 205 ? 5.683 -6.791 5.515 1.00 92.19 205 LEU A O 1
ATOM 1590 N N . LEU A 1 206 ? 4.816 -5.815 3.692 1.00 91.12 206 LEU A N 1
ATOM 1591 C CA . LEU A 1 206 ? 3.418 -6.073 4.063 1.00 91.12 206 LEU A CA 1
ATOM 1592 C C . LEU A 1 206 ? 3.090 -7.569 4.062 1.00 91.12 206 LEU A C 1
ATOM 1594 O O . LEU A 1 206 ? 2.374 -8.040 4.944 1.00 91.12 206 LEU A O 1
ATOM 1598 N N . GLU A 1 207 ? 3.601 -8.322 3.089 1.00 91.56 207 GLU A N 1
ATOM 1599 C CA . GLU A 1 207 ? 3.435 -9.775 3.025 1.00 91.56 207 GLU A CA 1
ATOM 1600 C C . GLU A 1 207 ? 4.095 -10.471 4.209 1.00 91.56 207 GLU A C 1
ATOM 1602 O O . GLU A 1 207 ? 3.483 -11.368 4.796 1.00 91.56 207 GLU A O 1
ATOM 1607 N N . ARG A 1 208 ? 5.299 -10.028 4.591 1.00 92.12 208 ARG A N 1
ATOM 1608 C CA . ARG A 1 208 ? 5.990 -10.560 5.762 1.00 92.12 208 ARG A CA 1
ATOM 1609 C C . ARG A 1 208 ? 5.236 -10.247 7.043 1.00 92.12 208 ARG A C 1
ATOM 1611 O O . ARG A 1 208 ? 4.947 -11.163 7.802 1.00 92.12 208 ARG A O 1
ATOM 1618 N N . LEU A 1 209 ? 4.825 -8.994 7.232 1.00 90.94 209 LEU A N 1
ATOM 1619 C CA . LEU A 1 209 ? 4.015 -8.603 8.384 1.00 90.94 209 LEU A CA 1
ATOM 1620 C C . LEU A 1 209 ? 2.721 -9.428 8.472 1.00 90.94 209 LEU A C 1
ATOM 1622 O O . LEU A 1 209 ? 2.337 -9.886 9.545 1.00 90.94 209 LEU A O 1
ATOM 1626 N N . ALA A 1 210 ? 2.055 -9.656 7.337 1.00 90.62 210 ALA A N 1
ATOM 1627 C CA . ALA A 1 210 ? 0.848 -10.472 7.286 1.00 90.62 210 ALA A CA 1
ATOM 1628 C C . ALA A 1 210 ? 1.110 -11.954 7.603 1.00 90.62 210 ALA A C 1
ATOM 1630 O O . ALA A 1 210 ? 0.204 -12.625 8.096 1.00 90.62 210 ALA A O 1
ATOM 1631 N N . ALA A 1 211 ? 2.295 -12.484 7.287 1.00 91.31 211 ALA A N 1
ATOM 1632 C CA . ALA A 1 211 ? 2.695 -13.839 7.660 1.00 91.31 211 ALA A CA 1
ATOM 1633 C C . ALA A 1 211 ? 2.968 -13.935 9.166 1.00 91.31 211 ALA A C 1
ATOM 1635 O O . ALA A 1 211 ? 2.397 -14.799 9.828 1.00 91.31 211 ALA A O 1
ATOM 1636 N N . ASP A 1 212 ? 3.725 -12.986 9.717 1.00 90.00 212 ASP A N 1
ATOM 1637 C CA . ASP A 1 212 ? 4.010 -12.904 11.150 1.00 90.00 212 ASP A CA 1
ATOM 1638 C C . ASP A 1 212 ? 2.720 -12.841 11.979 1.00 90.00 212 ASP A C 1
ATOM 1640 O O . ASP A 1 212 ? 2.576 -13.566 12.961 1.00 90.00 212 ASP A O 1
ATOM 1644 N N . TRP A 1 213 ? 1.745 -12.025 11.562 1.00 90.00 213 TRP A N 1
ATOM 1645 C CA . TRP A 1 213 ? 0.452 -11.904 12.248 1.00 90.00 213 TRP A CA 1
ATOM 1646 C C . TRP A 1 213 ? -0.468 -13.114 12.068 1.00 90.00 213 TRP A C 1
ATOM 1648 O O . TRP A 1 213 ? -1.401 -13.288 12.846 1.00 90.00 213 TRP A O 1
ATOM 1658 N N . ARG A 1 214 ? -0.243 -13.954 11.052 1.00 89.56 214 ARG A N 1
ATOM 1659 C CA . ARG A 1 214 ? -0.953 -15.237 10.929 1.00 89.56 214 ARG A CA 1
ATOM 1660 C C . ARG A 1 214 ? -0.444 -16.249 11.950 1.00 89.56 214 ARG A C 1
ATOM 1662 O O . ARG A 1 214 ? -1.244 -17.007 12.486 1.00 89.56 214 ARG A O 1
ATOM 1669 N N . GLU A 1 215 ? 0.859 -16.248 12.216 1.00 88.50 215 GLU A N 1
ATOM 1670 C CA . GLU A 1 215 ? 1.477 -17.112 13.228 1.00 88.50 215 GLU A CA 1
ATOM 1671 C C . GLU A 1 215 ? 1.233 -16.590 14.649 1.00 88.50 215 GLU A C 1
ATOM 1673 O O . GLU A 1 215 ? 0.959 -17.371 15.557 1.00 88.50 215 GLU A O 1
ATOM 1678 N N . ASN A 1 216 ? 1.302 -15.269 14.834 1.00 86.88 216 ASN A N 1
ATOM 1679 C CA . ASN A 1 216 ? 1.143 -14.592 16.118 1.00 86.88 216 ASN A CA 1
ATOM 1680 C C . ASN A 1 216 ? 0.162 -13.421 15.961 1.00 86.88 216 ASN A C 1
ATOM 1682 O O . ASN A 1 216 ? 0.596 -12.284 15.740 1.00 86.88 216 ASN A O 1
ATOM 1686 N N . PRO A 1 217 ? -1.156 -13.685 16.030 1.00 84.25 217 PRO A N 1
ATOM 1687 C CA . PRO A 1 217 ? -2.163 -12.641 15.919 1.00 84.25 217 PRO A CA 1
ATOM 1688 C C . PRO A 1 217 ? -1.943 -11.549 16.974 1.00 84.25 217 PRO A C 1
ATOM 1690 O O . PRO A 1 217 ? -1.698 -11.885 18.136 1.00 84.25 217 PRO A O 1
ATOM 1693 N N . PRO A 1 218 ? -1.989 -10.266 16.577 1.00 78.44 218 PRO A N 1
ATOM 1694 C CA . PRO A 1 218 ? -1.852 -9.152 17.504 1.00 78.44 218 PRO A CA 1
ATOM 1695 C C . PRO A 1 218 ? -3.065 -8.954 18.411 1.00 78.44 218 PRO A C 1
ATOM 1697 O O . PRO A 1 218 ? -4.168 -9.439 18.063 1.00 78.44 218 PRO A O 1
#

Sequence (218 aa):
MNEAAPAMDGHAAARVFTIPAGVSFVDALASSLLARHAGDDFALADTRILLPNRRSVRALEAAFARCSAGRPLLLPRIEPIGEIEEETLSGRIAKANDVFEIAPAIDDIARLLELMPLVGSFLRPQGGRGIGAAHLLKLAEALARWQDAMDLARCDPDRLDDLVPEEFADHWRDTLEFLKIVRDHWMKGVRERCLLSPARRRVMLLERLAADWRENPP

pLDDT: mean 82.98, std 13.55, range [32.0, 97.12]

Foldseek 3Di:
DDDDDDDDPDDPDDDDDDDDPPDDPLLVVLLVLCVVCPPPLVVQQQDEAEDADPVVLVSNVVSNVVNCVPDDGNHHRYYYDNPDDPVNLQVLQPDNVLLVVQFAADDPVNQLVQQLVLLVVLCVVVVPPPDDSVNSSVVSVVLLVVVLVCLLVVPDLVCLVVPDDPPDDPVVVSVSVSSVSCCVSVVVVCVVVSHDHPSNSSVSSVVSSVVSCSVPPD